Protein AF-A0A437CKB6-F1 (afdb_monomer)

pLDDT: mean 71.45, std 20.9, range [25.27, 94.06]

InterPro domains:
  IPR001315 CARD domain [PF00619] (152-232)
  IPR001315 CARD domain [PS50209] (145-234)
  IPR004020 DAPIN domain [PF02758] (7-72)
  IPR004020 DAPIN domain [PS50824] (1-86)
  IPR011029 Death-like domain superfamily [G3DSA:1.10.533.10] (2-83)
  IPR011029 Death-like domain superfamily [G3DSA:1.10.533.10] (151-234)
  IPR011029 Death-like domain superfamily [SSF47986] (5-77)
  IPR011029 Death-like domain superfamily [SSF47986] (148-233)
  IPR051249 NLRP Inflammasome [PTHR46985] (137-234)

Radius of gyration: 24.12 Å; Cα contacts (8 Å, |Δi|>4): 190; chains: 1; bounding box: 51×46×63 Å

Nearest PDB structures (foldseek):
  4irl-assembly3_C  TM=9.110E-01  e=1.511E-02  Escherichia coli K-12
  6k9f-assembly1_B  TM=9.017E-01  e=1.822E-02  Homo sapiens
  4ikm-assembly1_A  TM=9.049E-01  e=9.410E-02  Escherichia coli K-12
  2nz7-assembly1_B  TM=6.944E-01  e=2.531E-02  Homo sapiens
  4jqw-assembly1_A  TM=7.458E-01  e=1.993E-01  Homo sapiens

Foldseek 3Di:
DQLLVLQLLALVLDDPVLNVLLLVLLQVDPPPRDDCVQPPPDDSNSVSVSLVVSDPSVCSLLSSLVSSVVSVLADADPPPDPDDDDDDDDDPPDSSVVSSVCSVVSHHSDDHPPPDPPDDDDDDDDDDDDDDDDDDDDDDPDPPVPDQLLNLLLVCLVVCLVPPPDCLVVLVVCVVVVLDDPVRSVVLVPDPDSSSSSNCCSVDPSSNDSVSSVSVVVVCCVPPVVSVVVSVVD

Solvent-accessible surface area (backbone atoms only — not comparable to full-atom values): 14409 Å² total; per-residue (Å²): 130,58,67,67,61,22,46,44,59,32,54,71,71,45,52,72,71,53,45,51,41,31,50,53,38,42,49,72,36,89,75,91,45,56,52,63,82,70,44,65,92,51,52,72,65,53,38,47,54,48,42,57,74,76,27,57,72,87,46,37,51,52,55,51,18,43,19,34,56,75,48,60,62,51,62,76,78,85,74,82,72,92,72,84,78,90,85,79,88,84,78,70,91,45,73,43,59,51,41,34,48,38,29,66,70,56,47,55,57,79,51,67,84,74,82,76,80,82,76,90,77,88,85,84,86,84,90,86,85,85,89,79,91,81,87,87,80,90,78,69,88,66,90,66,79,83,58,56,41,47,57,53,54,62,74,41,42,72,59,52,21,77,69,49,78,74,53,61,69,56,51,52,51,35,37,74,71,64,68,35,50,76,66,58,46,52,61,39,68,68,42,92,44,49,45,58,29,39,39,52,43,64,76,39,82,61,52,69,46,64,70,44,17,43,54,51,47,54,47,37,56,72,78,38,42,69,60,55,54,58,61,74,76,108

Mean predicted aligned error: 19.23 Å

Organism: Oryzias javanicus (NCBI:txid123683)

Structure (mmCIF, N/CA/C/O backbone):
data_AF-A0A437CKB6-F1
#
_entry.id   AF-A0A437CKB6-F1
#
loop_
_atom_site.group_PDB
_atom_site.id
_atom_site.type_symbol
_atom_site.label_atom_id
_atom_site.label_alt_id
_atom_site.label_comp_id
_atom_site.label_asym_id
_atom_site.label_entity_id
_atom_site.label_seq_id
_atom_site.pdbx_PDB_ins_code
_atom_site.Cartn_x
_atom_site.Cartn_y
_atom_site.Cartn_z
_atom_site.occupancy
_atom_site.B_iso_or_equiv
_atom_site.auth_seq_id
_atom_site.auth_comp_id
_atom_site.auth_asym_id
_atom_site.auth_atom_id
_atom_site.pdbx_PDB_model_num
ATOM 1 N N . MET A 1 1 ? -22.395 20.286 9.315 1.00 57.44 1 MET A N 1
ATOM 2 C CA . MET A 1 1 ? -22.499 18.862 9.682 1.00 57.44 1 MET A CA 1
ATOM 3 C C . MET A 1 1 ? -21.628 18.714 10.901 1.00 57.44 1 MET A C 1
ATOM 5 O O . MET A 1 1 ? -20.460 19.069 10.802 1.00 57.44 1 MET A O 1
ATOM 9 N N . ASP A 1 2 ? -2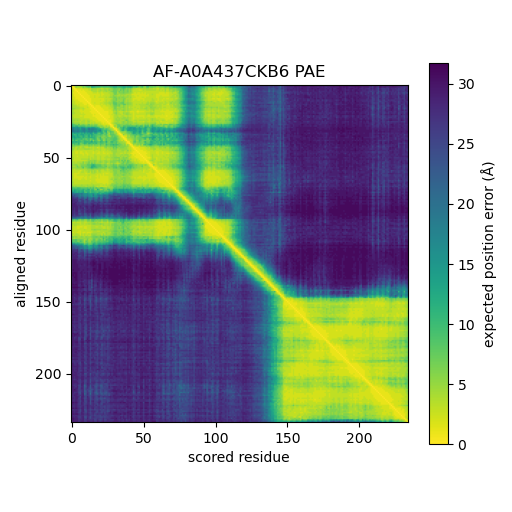2.211 18.313 12.022 1.00 80.88 2 ASP A N 1
ATOM 10 C CA . ASP A 1 2 ? -21.495 18.214 13.293 1.00 80.88 2 ASP A CA 1
ATOM 11 C C . ASP A 1 2 ? -20.447 17.105 13.211 1.00 80.88 2 ASP A C 1
ATOM 13 O O . ASP A 1 2 ? -20.716 16.025 12.670 1.00 80.88 2 ASP A O 1
ATOM 17 N N . GLU A 1 3 ? -19.246 17.380 13.714 1.00 81.94 3 GLU A N 1
ATOM 18 C CA . GLU A 1 3 ? -18.103 16.464 13.636 1.00 81.94 3 GLU A CA 1
ATOM 19 C C . GLU A 1 3 ? -18.374 15.168 14.411 1.00 81.94 3 GLU A C 1
ATOM 21 O O . GLU A 1 3 ? -18.072 14.077 13.925 1.00 81.94 3 GLU A O 1
ATOM 26 N N . GLU A 1 4 ? -19.088 15.278 15.535 1.00 84.25 4 GLU A N 1
ATOM 27 C CA . GLU A 1 4 ? -19.655 14.152 16.281 1.00 84.25 4 GLU A CA 1
ATOM 28 C C . GLU A 1 4 ? -20.540 13.267 15.390 1.00 84.25 4 GLU A C 1
ATOM 30 O O . GLU A 1 4 ? -20.379 12.046 15.331 1.00 84.25 4 GLU A O 1
ATOM 35 N N . THR A 1 5 ? -21.471 13.876 14.650 1.00 85.75 5 THR A N 1
ATOM 36 C CA . THR A 1 5 ? -22.414 13.139 13.798 1.00 85.75 5 THR A CA 1
ATOM 37 C C . THR A 1 5 ? -21.698 12.458 12.633 1.00 85.75 5 THR A C 1
ATOM 39 O O . THR A 1 5 ? -22.074 11.348 12.240 1.00 85.75 5 THR A O 1
ATOM 42 N N . ALA A 1 6 ? -20.668 13.099 12.079 1.00 85.31 6 ALA A N 1
ATOM 43 C CA . ALA A 1 6 ? -19.831 12.524 11.033 1.00 85.31 6 ALA A CA 1
ATOM 44 C C . ALA A 1 6 ? -19.067 11.291 11.546 1.00 85.31 6 ALA A C 1
ATOM 46 O O . ALA A 1 6 ? -19.159 10.215 10.948 1.00 85.31 6 ALA A O 1
ATOM 47 N N . LEU A 1 7 ? -18.408 11.411 12.704 1.00 86.88 7 LEU A N 1
ATOM 48 C CA . LEU A 1 7 ? -17.679 10.312 13.336 1.00 86.88 7 LEU A CA 1
ATOM 49 C C . LEU A 1 7 ? -18.606 9.148 13.699 1.00 86.88 7 LEU A C 1
ATOM 51 O O . LEU A 1 7 ? -18.325 7.996 13.377 1.00 86.88 7 LEU A O 1
ATOM 55 N N . LYS A 1 8 ? -19.767 9.448 14.283 1.00 87.56 8 LYS A N 1
ATOM 56 C CA . LYS A 1 8 ? -20.798 8.465 14.634 1.00 87.56 8 LYS A CA 1
ATOM 57 C C . LYS A 1 8 ? -21.257 7.637 13.439 1.00 87.56 8 LYS A C 1
ATOM 59 O O . LYS A 1 8 ? -21.322 6.413 13.533 1.00 87.56 8 LYS A O 1
ATOM 64 N N . LYS A 1 9 ? -21.538 8.281 12.305 1.00 84.75 9 LYS A N 1
ATOM 65 C CA . LYS A 1 9 ? -21.906 7.577 11.066 1.00 84.75 9 LYS A CA 1
ATOM 66 C C . LYS A 1 9 ? -20.764 6.722 10.528 1.00 84.75 9 LYS A C 1
ATOM 68 O O . LYS A 1 9 ? -21.029 5.679 9.938 1.00 84.75 9 LYS A O 1
ATOM 73 N N . PHE A 1 10 ? -19.520 7.155 10.710 1.00 84.75 10 PHE A N 1
ATOM 74 C CA . PHE A 1 10 ? -18.349 6.416 10.258 1.00 84.75 10 PHE A CA 1
ATOM 75 C C . PHE A 1 10 ? -18.089 5.169 11.116 1.00 84.75 10 PHE A C 1
ATOM 77 O O . PHE A 1 10 ? -17.996 4.071 10.573 1.00 84.75 10 PHE A O 1
ATOM 84 N N . LEU A 1 11 ? -18.082 5.293 12.448 1.00 85.56 11 LEU A N 1
ATOM 85 C CA . LEU A 1 11 ? -17.870 4.153 13.352 1.00 85.56 11 LEU A CA 1
ATOM 86 C C . LEU A 1 11 ? -18.974 3.091 13.239 1.00 85.56 11 LEU A C 1
ATOM 88 O O . LEU A 1 11 ? -18.710 1.906 13.424 1.00 85.56 11 LEU A O 1
ATOM 92 N N . GLN A 1 12 ? -20.203 3.485 12.888 1.00 85.44 12 GLN A N 1
ATOM 93 C CA . GLN A 1 12 ? -21.296 2.546 12.595 1.00 85.44 12 GLN A CA 1
ATOM 94 C C . GLN A 1 12 ? -21.042 1.660 11.370 1.00 85.44 12 GLN A C 1
ATOM 96 O O . GLN A 1 12 ? -21.650 0.598 11.263 1.00 85.44 12 GLN A O 1
ATOM 101 N N . LYS A 1 13 ? -20.170 2.083 10.449 1.00 82.25 13 LYS A N 1
ATOM 102 C CA . LYS A 1 13 ? -19.800 1.305 9.259 1.00 82.25 13 LYS A CA 1
ATOM 103 C C . LYS A 1 13 ? -18.636 0.351 9.510 1.00 82.25 13 LYS A C 1
ATOM 105 O O . LYS A 1 13 ? -18.412 -0.535 8.693 1.00 82.25 13 LYS A O 1
ATOM 110 N N . LEU A 1 14 ? -17.896 0.533 10.604 1.00 81.44 14 LEU A N 1
ATOM 111 C CA . LEU A 1 14 ? -16.812 -0.366 10.986 1.00 81.44 14 LEU A CA 1
ATOM 112 C C . LEU A 1 14 ? -17.385 -1.683 11.520 1.00 81.44 14 LEU A C 1
ATOM 114 O O . LEU A 1 14 ? -18.332 -1.680 12.316 1.00 81.44 14 LEU A O 1
ATOM 118 N N . SER A 1 15 ? -16.783 -2.808 11.126 1.00 82.38 15 SER A N 1
ATOM 119 C CA . SER A 1 15 ? -17.072 -4.103 11.752 1.00 82.38 15 SER A CA 1
ATOM 120 C C . SER A 1 15 ? -16.639 -4.106 13.222 1.00 82.38 15 SER A C 1
ATOM 122 O O . SER A 1 15 ? -15.921 -3.208 13.665 1.00 82.38 15 SER A O 1
ATOM 124 N N . ASP A 1 16 ? -17.099 -5.092 13.994 1.00 82.31 16 ASP A N 1
ATOM 125 C CA . ASP A 1 16 ? -16.760 -5.192 15.419 1.00 82.31 16 ASP A CA 1
ATOM 126 C C . ASP A 1 16 ? -15.238 -5.285 15.633 1.00 82.31 16 ASP A C 1
ATOM 128 O O . ASP A 1 16 ? -14.699 -4.523 16.430 1.00 82.31 16 ASP A O 1
ATOM 132 N N . ASP A 1 17 ? -14.531 -6.084 14.825 1.00 79.88 17 ASP A N 1
ATOM 133 C CA . ASP A 1 17 ? -13.065 -6.221 14.888 1.00 79.88 17 ASP A CA 1
ATOM 134 C C . ASP A 1 17 ? -12.326 -4.908 14.564 1.00 79.88 17 ASP A C 1
ATOM 136 O O . ASP A 1 17 ? -11.303 -4.566 15.166 1.00 79.88 17 ASP A O 1
ATOM 140 N N . GLN A 1 18 ? -12.837 -4.154 13.583 1.00 82.00 18 GLN A N 1
ATOM 141 C CA . GLN A 1 18 ? -12.251 -2.875 13.179 1.00 82.00 18 GLN A CA 1
ATOM 142 C C . GLN A 1 18 ? -12.491 -1.818 14.257 1.00 82.00 18 GLN A C 1
ATOM 144 O O . GLN A 1 18 ? -11.604 -1.035 14.582 1.00 82.00 18 GLN A O 1
ATOM 149 N N . PHE A 1 19 ? -13.683 -1.823 14.848 1.00 85.12 19 PHE A N 1
ATOM 150 C CA . PHE A 1 19 ? -14.005 -0.958 15.969 1.00 85.12 19 PHE A CA 1
ATOM 151 C C . PHE A 1 19 ? -13.129 -1.276 17.189 1.00 85.12 19 PHE A C 1
ATOM 153 O O . PHE A 1 19 ? -12.558 -0.356 17.763 1.00 85.12 19 PHE A O 1
ATOM 160 N N . GLU A 1 20 ? -12.930 -2.547 17.541 1.00 84.44 20 GLU A N 1
ATOM 161 C CA . GLU A 1 20 ? -12.041 -2.944 18.643 1.00 84.44 20 GLU A CA 1
ATOM 162 C C . GLU A 1 20 ? -10.584 -2.524 18.392 1.00 84.44 20 GLU A C 1
ATOM 164 O O . GLU A 1 20 ? -9.922 -1.984 19.279 1.00 84.44 20 GLU A O 1
ATOM 169 N N . SER A 1 21 ? -10.104 -2.666 17.155 1.00 84.44 21 SER A N 1
ATOM 170 C CA . SER A 1 21 ? -8.776 -2.189 16.752 1.00 84.44 21 SER A CA 1
ATOM 171 C C . SER A 1 21 ? -8.634 -0.667 16.886 1.00 84.44 21 SER A C 1
ATOM 173 O O . SER A 1 21 ? -7.596 -0.182 17.336 1.00 84.44 21 SER A O 1
ATOM 175 N N . PHE A 1 22 ? -9.684 0.088 16.546 1.00 86.19 22 PHE A N 1
ATOM 176 C CA . PHE A 1 22 ? -9.737 1.536 16.754 1.00 86.19 22 PHE A CA 1
ATOM 177 C C . PHE A 1 22 ? -9.669 1.899 18.242 1.00 86.19 22 PHE A C 1
ATOM 179 O O . PHE A 1 22 ? -8.892 2.776 18.610 1.00 86.19 22 PHE A O 1
ATOM 186 N N . ILE A 1 23 ? -10.423 1.203 19.103 1.00 84.56 23 ILE A N 1
ATOM 187 C CA . ILE A 1 23 ? -10.376 1.423 20.556 1.00 84.56 23 ILE A CA 1
ATOM 188 C C . ILE A 1 23 ? -8.976 1.152 21.102 1.00 84.56 23 ILE A C 1
ATOM 190 O O . ILE A 1 23 ? -8.443 1.997 21.813 1.00 84.56 23 ILE A O 1
ATOM 194 N N . ASN A 1 24 ? -8.341 0.040 20.721 1.00 83.12 24 ASN A N 1
ATOM 195 C CA . ASN A 1 24 ? -6.976 -0.273 21.154 1.00 83.12 24 ASN A CA 1
ATOM 196 C C . ASN A 1 24 ? -5.983 0.841 20.782 1.00 83.12 24 ASN A C 1
ATOM 198 O O . ASN A 1 24 ? -5.133 1.199 21.590 1.00 83.12 24 ASN A O 1
ATOM 202 N N . LYS A 1 25 ? -6.124 1.459 19.601 1.00 83.81 25 LYS A N 1
ATOM 203 C CA . LYS A 1 25 ? -5.283 2.603 19.199 1.00 83.81 25 LYS A CA 1
ATOM 204 C C . LYS A 1 25 ? -5.637 3.922 19.849 1.00 83.81 25 LYS A C 1
ATOM 206 O O . LYS A 1 25 ? -4.766 4.767 20.015 1.00 83.81 25 LYS A O 1
ATOM 211 N N . LEU A 1 26 ? -6.879 4.089 20.273 1.00 81.75 26 LEU A N 1
ATOM 212 C CA . LEU A 1 26 ? -7.256 5.223 21.099 1.00 81.75 26 LEU A CA 1
ATOM 213 C C . LEU A 1 26 ? -6.682 5.101 22.524 1.00 81.75 26 LEU A C 1
ATOM 215 O O . LEU A 1 26 ? -6.348 6.119 23.121 1.00 81.75 26 LEU A O 1
ATOM 219 N N . LEU A 1 27 ? -6.541 3.870 23.033 1.00 77.38 27 LEU A N 1
ATOM 220 C CA . LEU A 1 27 ? -5.967 3.553 24.347 1.00 77.38 27 LEU A CA 1
ATOM 221 C C . LEU A 1 27 ? -4.435 3.581 24.381 1.00 77.38 27 LEU A C 1
ATOM 223 O O . LEU A 1 27 ? -3.869 3.972 25.395 1.00 77.38 27 LEU A O 1
ATOM 227 N N . ASP A 1 28 ? -3.768 3.212 23.282 1.00 75.25 28 ASP A N 1
ATOM 228 C CA . ASP A 1 28 ? -2.301 3.277 23.151 1.00 75.25 28 ASP A CA 1
ATOM 229 C C . ASP A 1 28 ? -1.755 4.727 23.204 1.00 75.25 28 ASP A C 1
ATOM 231 O O . ASP A 1 28 ? -0.542 4.934 23.263 1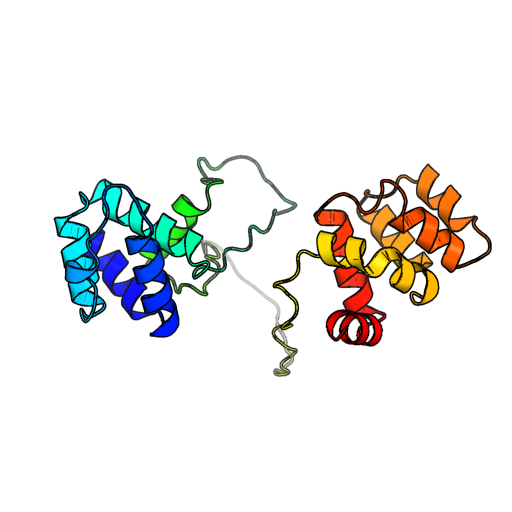.00 75.25 28 ASP A O 1
ATOM 235 N N . ARG A 1 29 ? -2.622 5.750 23.166 1.00 69.00 29 ARG A N 1
ATOM 236 C CA . ARG A 1 29 ? -2.228 7.166 23.156 1.00 69.00 29 ARG A CA 1
ATOM 237 C C . ARG A 1 29 ? -1.927 7.690 24.557 1.00 69.00 29 ARG A C 1
ATOM 239 O O . ARG A 1 29 ? -2.790 7.688 25.428 1.00 69.00 29 ARG A O 1
ATOM 246 N N . GLU A 1 30 ? -0.721 8.231 24.731 1.00 59.06 30 GLU A N 1
ATOM 247 C CA . GLU A 1 30 ? -0.252 8.793 26.007 1.00 59.06 30 GLU A CA 1
ATOM 248 C C . GLU A 1 30 ? -0.938 10.125 26.390 1.00 59.06 30 GLU A C 1
ATOM 250 O O . GLU A 1 30 ? -1.078 10.398 27.579 1.00 59.06 30 GLU A O 1
ATOM 255 N N . ASP A 1 31 ? -1.404 10.947 25.433 1.00 54.59 31 ASP A N 1
ATOM 256 C CA . ASP A 1 31 ? -2.058 12.238 25.731 1.00 54.59 31 ASP A CA 1
ATOM 257 C C . ASP A 1 31 ? -2.860 12.810 24.532 1.00 54.59 31 ASP A C 1
ATOM 259 O O . ASP A 1 31 ? -2.320 12.871 23.421 1.00 54.59 31 ASP A O 1
ATOM 263 N N . PRO A 1 32 ? -4.112 13.288 24.703 1.00 53.91 32 PRO A N 1
ATOM 264 C CA . PRO A 1 32 ? -5.031 13.025 25.814 1.00 53.91 32 PRO A CA 1
ATOM 265 C C . PRO A 1 32 ? -5.550 11.586 25.718 1.00 53.91 32 PRO A C 1
ATOM 267 O O . PRO A 1 32 ? -6.278 11.240 24.788 1.00 53.91 32 PRO A O 1
ATOM 270 N N . GLY A 1 33 ? -5.146 10.728 26.654 1.00 61.00 33 GLY A N 1
ATOM 271 C 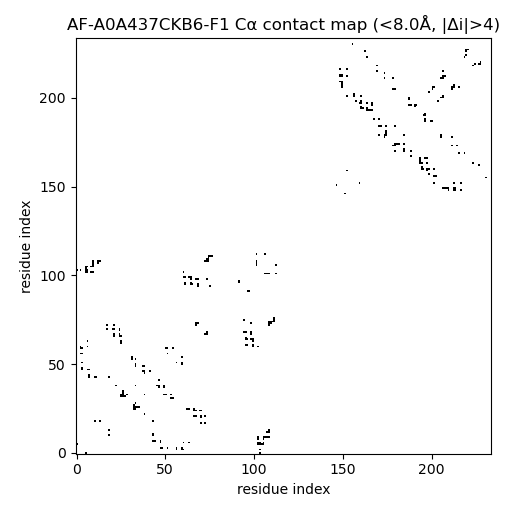CA . GLY A 1 33 ? -5.504 9.311 26.648 1.00 61.00 33 GLY A CA 1
ATOM 272 C C . GLY A 1 33 ? -6.920 9.099 27.171 1.00 61.00 33 GLY A C 1
ATOM 273 O O . GLY A 1 33 ? -7.212 9.374 28.337 1.00 61.00 33 GLY A O 1
ATOM 274 N N . VAL A 1 34 ? -7.814 8.593 26.323 1.00 64.88 34 VAL A N 1
ATOM 275 C CA . VAL A 1 34 ? -9.092 8.061 26.802 1.00 64.88 34 VAL A CA 1
ATOM 276 C C . VAL A 1 34 ? -8.775 6.885 27.723 1.00 64.88 34 VAL A C 1
ATOM 278 O O . VAL A 1 34 ? -8.018 5.997 27.346 1.00 64.88 34 VAL A O 1
ATOM 281 N N . SER A 1 35 ? -9.308 6.873 28.944 1.00 62.50 35 SER A N 1
ATOM 282 C CA . SER A 1 35 ? -9.025 5.771 29.868 1.00 62.50 35 SER A CA 1
ATOM 283 C C . SER A 1 35 ? -9.751 4.502 29.421 1.00 62.50 35 SER A C 1
ATOM 285 O O . SER A 1 35 ? -10.906 4.570 29.000 1.00 62.50 35 SER A O 1
ATOM 287 N N . GLU A 1 36 ? -9.117 3.336 29.573 1.00 64.12 36 GLU A N 1
ATOM 288 C CA . GLU A 1 36 ? -9.706 2.023 29.248 1.00 64.12 36 GLU A CA 1
ATOM 289 C C . GLU A 1 36 ? -11.097 1.846 29.877 1.00 64.12 36 GLU A C 1
ATOM 291 O O . GLU A 1 36 ? -12.027 1.377 29.228 1.00 64.12 36 GLU A O 1
ATOM 296 N N . GLU A 1 37 ? -11.288 2.343 31.098 1.00 64.69 37 GLU A N 1
ATOM 297 C CA . GLU A 1 37 ? -12.562 2.330 31.827 1.00 64.69 37 GLU A CA 1
ATOM 298 C C . GLU A 1 37 ? -13.688 3.143 31.154 1.00 64.69 37 GLU A C 1
ATOM 300 O O . GLU A 1 37 ? -14.871 2.852 31.328 1.00 64.69 37 GLU A O 1
ATOM 305 N N . GLN A 1 38 ? -13.346 4.152 30.352 1.00 63.72 38 GLN A N 1
ATOM 306 C CA . GLN A 1 38 ? -14.319 5.004 29.667 1.00 63.72 38 GLN A CA 1
ATOM 307 C C . GLN A 1 38 ? -14.810 4.401 28.348 1.00 63.72 38 GLN A C 1
ATOM 309 O O . GLN A 1 38 ? -15.867 4.802 27.875 1.00 63.72 38 GLN A O 1
ATOM 314 N N . VAL A 1 39 ? -14.087 3.446 27.759 1.00 67.94 39 VAL A N 1
ATOM 315 C CA . VAL A 1 39 ? -14.407 2.880 26.432 1.00 67.94 39 VAL A CA 1
ATOM 316 C C . VAL A 1 39 ? -14.646 1.374 26.446 1.00 67.94 39 VAL A C 1
ATOM 318 O O . VAL A 1 39 ? -15.368 0.864 25.589 1.00 67.94 39 VAL A O 1
ATOM 321 N N . LYS A 1 40 ? -14.106 0.639 27.423 1.00 63.72 40 LYS A N 1
ATOM 322 C CA . LYS A 1 40 ? -14.241 -0.818 27.498 1.00 63.72 40 LYS A CA 1
ATOM 323 C C . LYS A 1 40 ? -15.659 -1.212 27.909 1.00 63.72 40 LYS A C 1
ATOM 325 O O . LYS A 1 40 ? -16.142 -0.843 28.974 1.00 63.72 40 LYS A O 1
ATOM 330 N N 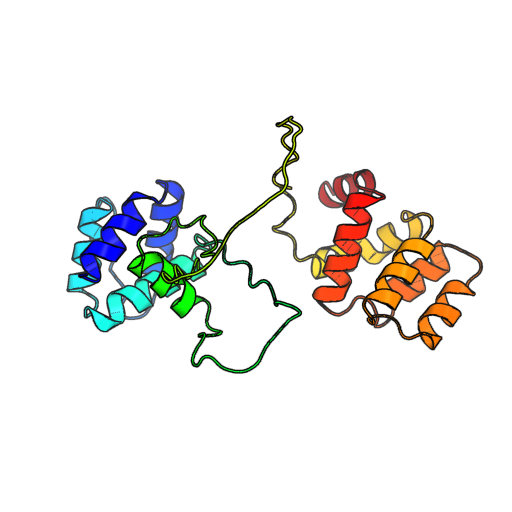. GLY A 1 41 ? -16.334 -1.965 27.040 1.00 65.50 41 GLY A N 1
ATOM 331 C CA . GLY A 1 41 ? -17.736 -2.363 27.216 1.00 65.50 41 GLY A CA 1
ATOM 332 C C . GLY A 1 41 ? -18.757 -1.317 26.760 1.00 65.50 41 GLY A C 1
ATOM 333 O O . GLY A 1 41 ? -19.956 -1.565 26.877 1.00 65.50 41 GLY A O 1
ATOM 334 N N . ARG A 1 42 ? -18.298 -0.181 26.219 1.00 74.50 42 ARG A N 1
ATOM 335 C CA . ARG A 1 42 ? -19.161 0.853 25.648 1.00 74.50 42 ARG A CA 1
ATOM 336 C C . ARG A 1 42 ? -19.448 0.600 24.173 1.00 74.50 42 ARG A C 1
ATOM 338 O O . ARG A 1 42 ? -18.602 0.113 23.424 1.00 74.50 42 ARG A O 1
ATOM 345 N N . GLY A 1 43 ? -20.655 0.946 23.740 1.00 77.31 43 GLY A N 1
ATOM 346 C CA . GLY A 1 43 ? -21.047 0.857 22.336 1.00 77.31 43 GLY A CA 1
ATOM 347 C C . GLY A 1 43 ? -20.386 1.938 21.473 1.00 77.31 43 GLY A C 1
ATOM 348 O O . GLY A 1 43 ? -19.972 2.984 21.966 1.00 77.31 43 GLY A O 1
ATOM 349 N N . ARG A 1 44 ? -20.376 1.739 20.147 1.00 84.06 44 ARG A N 1
ATOM 350 C CA . ARG A 1 44 ? -19.860 2.708 19.148 1.00 84.06 44 ARG A CA 1
ATOM 351 C C . ARG A 1 44 ? -20.329 4.146 19.379 1.00 84.06 44 ARG A C 1
ATOM 353 O O . ARG A 1 44 ? -19.576 5.081 19.166 1.00 84.06 44 ARG A O 1
ATOM 360 N N . LEU A 1 45 ? -21.580 4.310 19.797 1.00 84.00 45 LEU A N 1
ATOM 361 C CA . LEU A 1 45 ? -22.215 5.601 20.063 1.00 84.00 45 LEU A CA 1
ATOM 362 C C . LEU A 1 45 ? -21.648 6.287 21.307 1.00 84.00 45 LEU A C 1
ATOM 364 O O . LEU A 1 45 ? -21.347 7.474 21.273 1.00 84.00 45 LEU A O 1
ATOM 368 N N . GLU A 1 46 ? -21.495 5.521 22.381 1.00 82.19 46 GLU A N 1
ATOM 369 C CA . GLU A 1 46 ? -21.016 6.011 23.669 1.00 82.19 46 GLU A CA 1
ATOM 370 C C . GLU A 1 46 ? -19.529 6.365 23.601 1.00 82.19 46 GLU A C 1
ATOM 372 O O . GLU A 1 46 ? -19.097 7.317 24.240 1.00 82.19 46 GLU A O 1
ATOM 377 N N . VAL A 1 47 ? -18.747 5.642 22.790 1.00 84.06 47 VAL A N 1
ATOM 378 C CA . VAL A 1 47 ? -17.342 5.987 22.539 1.00 84.06 47 VAL A CA 1
ATOM 379 C C . VAL A 1 47 ? -17.217 7.349 21.860 1.00 84.06 47 VAL A C 1
ATOM 381 O O . VAL A 1 47 ? -16.360 8.130 22.257 1.00 84.06 47 VAL A O 1
ATOM 384 N N . VAL A 1 48 ? -18.075 7.681 20.887 1.00 85.88 48 VAL A N 1
ATOM 385 C CA . VAL A 1 48 ? -18.051 9.016 20.257 1.00 85.88 48 VAL A CA 1
ATOM 386 C C . VAL A 1 48 ? -18.341 10.107 21.281 1.00 85.88 48 VAL A C 1
ATOM 388 O O . VAL A 1 48 ? -17.640 11.110 21.312 1.00 85.88 48 VAL A O 1
ATOM 391 N N . GLU A 1 49 ? -19.331 9.897 22.146 1.00 83.19 49 GLU A N 1
ATOM 392 C CA . GLU A 1 49 ? -19.676 10.851 23.202 1.00 83.19 49 GLU A CA 1
ATOM 393 C C . GLU A 1 49 ? -18.525 11.031 24.205 1.00 83.19 49 GLU A C 1
ATOM 395 O O . GLU A 1 49 ? -18.187 12.152 24.583 1.00 83.19 49 GLU A O 1
ATOM 400 N N . VAL A 1 50 ? -17.852 9.941 24.587 1.00 83.06 50 VAL A N 1
ATOM 401 C CA . VAL A 1 50 ? -16.629 9.995 25.403 1.00 83.06 50 VAL A CA 1
ATOM 402 C C . VAL A 1 50 ? -15.532 10.782 24.687 1.00 83.06 50 VAL A C 1
ATOM 404 O O . VAL A 1 50 ? -14.892 11.625 25.309 1.00 83.06 50 VAL A O 1
ATOM 407 N N . MET A 1 51 ? -15.340 10.570 23.385 1.00 81.44 51 MET A N 1
ATOM 408 C CA . MET A 1 51 ? -14.350 11.314 22.610 1.00 81.44 51 MET A CA 1
ATOM 409 C C . MET A 1 51 ? -14.679 12.809 22.514 1.00 81.44 51 MET A C 1
ATOM 411 O O . MET A 1 51 ? -13.763 13.609 22.625 1.00 81.44 51 MET A O 1
ATOM 415 N N . VAL A 1 52 ? -15.945 13.210 22.372 1.00 82.12 52 VAL A N 1
ATOM 416 C CA . VAL A 1 52 ? -16.348 14.635 22.397 1.00 82.12 52 VAL A CA 1
ATOM 417 C C . VAL A 1 52 ? -16.155 15.256 23.786 1.00 82.12 52 VAL A C 1
ATOM 419 O O . VAL A 1 52 ? -15.828 16.433 23.906 1.00 82.12 52 VAL A O 1
ATOM 422 N N . ASN A 1 53 ? -16.322 14.466 24.850 1.00 82.31 53 ASN A N 1
ATOM 423 C CA . ASN A 1 53 ? -16.084 14.928 26.218 1.00 82.31 53 ASN A CA 1
ATOM 424 C C . ASN A 1 53 ? -14.589 15.095 26.542 1.00 82.31 53 ASN A C 1
ATOM 426 O O . ASN A 1 53 ? -14.231 15.961 27.338 1.00 82.31 53 ASN A O 1
ATOM 430 N N . VAL A 1 54 ? -13.723 14.257 25.961 1.00 81.62 54 VAL A N 1
ATOM 431 C CA . VAL A 1 54 ? -12.269 14.266 26.210 1.00 81.62 54 VAL A CA 1
ATOM 432 C C . VAL A 1 54 ? -11.530 15.193 25.239 1.00 81.62 54 VAL A C 1
ATOM 434 O O . VAL A 1 54 ? -10.608 15.904 25.638 1.00 81.62 54 VAL A O 1
ATOM 437 N N . PHE A 1 55 ? -11.937 15.217 23.972 1.00 81.25 55 PHE A N 1
ATOM 438 C CA . PHE A 1 55 ? -11.334 16.020 22.914 1.00 81.25 55 PHE A CA 1
ATOM 439 C C . PHE A 1 55 ? -12.281 17.146 22.509 1.00 81.25 55 PHE A C 1
ATOM 441 O O . PHE A 1 55 ? -13.448 16.916 22.214 1.00 81.25 55 PHE A O 1
ATOM 448 N N . SER A 1 56 ? -11.759 18.371 22.422 1.00 76.19 56 SER A N 1
ATOM 449 C CA . SER A 1 56 ? -12.484 19.478 21.788 1.00 76.19 56 SER A CA 1
ATOM 450 C C . SER A 1 56 ? -12.887 19.094 20.362 1.00 76.19 56 SER A C 1
ATOM 452 O O . SER A 1 56 ? -12.126 18.380 19.709 1.00 76.19 56 SER A O 1
ATOM 454 N N . GLU A 1 57 ? -14.022 19.603 19.871 1.00 69.50 57 GLU A N 1
ATOM 455 C CA . GLU A 1 57 ? -14.554 19.297 18.529 1.00 69.50 57 GLU A CA 1
ATOM 456 C C . GLU A 1 57 ? -13.447 19.328 17.460 1.00 69.50 57 GLU A C 1
ATOM 458 O O . GLU A 1 57 ? -13.147 18.309 16.851 1.00 69.50 57 GLU A O 1
ATOM 463 N N . GLU A 1 58 ? -12.671 20.412 17.404 1.00 69.56 58 GLU A N 1
ATOM 464 C CA . GLU A 1 58 ? -11.555 20.589 16.461 1.00 69.56 58 GLU A CA 1
ATOM 465 C C . GLU A 1 58 ? -10.498 19.460 16.480 1.00 69.56 58 GLU A C 1
ATOM 467 O O . GLU A 1 58 ? -9.900 19.125 15.454 1.00 69.56 58 GLU A O 1
ATOM 472 N N . LYS A 1 59 ? -10.256 18.847 17.644 1.00 80.12 59 LYS A N 1
ATOM 473 C CA . LYS A 1 59 ? -9.292 17.747 17.812 1.00 80.12 59 LYS A CA 1
ATOM 474 C C . LYS A 1 59 ? -9.930 16.375 17.644 1.00 80.12 59 LYS A C 1
ATOM 476 O O . LYS A 1 59 ? -9.203 15.416 17.395 1.00 80.12 59 LYS A O 1
ATOM 481 N N . LEU A 1 60 ? -11.254 16.276 17.742 1.00 85.25 60 LEU A N 1
ATOM 482 C CA . LEU A 1 60 ? -12.003 15.026 17.669 1.00 85.25 60 LEU A CA 1
ATOM 483 C C . LEU A 1 60 ? -11.688 14.266 16.381 1.00 85.25 60 LEU A C 1
ATOM 485 O O . LEU A 1 60 ? -11.289 13.103 16.425 1.00 85.25 60 LEU A O 1
ATOM 489 N N . LEU A 1 61 ? -11.826 14.934 15.232 1.00 84.25 61 LEU A N 1
ATOM 490 C CA . LEU A 1 61 ? -11.561 14.313 13.935 1.00 84.25 61 LEU A CA 1
ATOM 491 C C . LEU A 1 61 ? -10.077 14.032 13.724 1.00 84.25 61 LEU A C 1
ATOM 493 O O . LEU A 1 61 ? -9.752 13.053 13.064 1.00 84.25 61 LEU A O 1
ATOM 497 N N . ASN A 1 62 ? -9.183 14.851 14.285 1.00 85.69 62 ASN A N 1
ATOM 498 C CA . ASN A 1 62 ? -7.744 14.620 14.188 1.00 85.69 62 ASN A CA 1
ATOM 499 C C . ASN A 1 62 ? -7.336 13.360 14.946 1.00 85.69 62 ASN A C 1
ATOM 501 O O . ASN A 1 62 ? -6.744 12.458 14.366 1.00 85.69 62 ASN A O 1
ATOM 505 N N . VAL A 1 63 ? -7.742 13.256 16.208 1.00 85.25 63 VAL A N 1
ATOM 506 C CA . VAL A 1 63 ? -7.455 12.089 17.043 1.00 85.25 63 VAL A CA 1
ATOM 507 C C . VAL A 1 63 ? -8.109 10.833 16.476 1.00 85.25 63 VAL A C 1
ATOM 509 O O . VAL A 1 63 ? -7.465 9.788 16.400 1.00 85.25 63 VAL A O 1
ATOM 512 N N . ALA A 1 64 ? -9.362 10.931 16.020 1.00 86.25 64 ALA A N 1
ATOM 513 C CA . ALA A 1 64 ? -10.043 9.810 15.387 1.00 86.25 64 ALA A CA 1
ATOM 514 C C . ALA A 1 64 ? -9.332 9.363 14.103 1.00 86.25 64 ALA A C 1
ATOM 516 O O . ALA A 1 64 ? -9.106 8.171 13.911 1.00 86.25 64 ALA A O 1
ATOM 517 N N . ALA A 1 65 ? -8.964 10.303 13.231 1.00 85.62 65 ALA A N 1
ATOM 518 C CA . ALA A 1 65 ? -8.290 9.996 11.978 1.00 85.62 65 ALA A CA 1
ATOM 519 C C . ALA A 1 65 ? -6.911 9.366 12.197 1.00 85.62 65 ALA A C 1
ATOM 521 O O . ALA A 1 65 ? -6.569 8.408 11.507 1.00 85.62 65 ALA A O 1
ATOM 522 N N . GLU A 1 66 ? -6.149 9.847 13.177 1.00 83.75 66 GLU A N 1
ATOM 523 C CA . GLU A 1 66 ? -4.855 9.260 13.514 1.00 83.75 66 GLU A CA 1
ATOM 524 C C . GLU A 1 66 ? -5.007 7.849 14.108 1.00 83.75 66 GLU A C 1
ATOM 526 O O . GLU A 1 66 ? -4.319 6.930 13.671 1.00 83.75 66 GLU A O 1
ATOM 531 N N . ALA A 1 67 ? -5.957 7.626 15.025 1.00 83.94 67 ALA A N 1
ATOM 532 C CA . ALA A 1 67 ? -6.215 6.290 15.573 1.00 83.94 67 ALA A CA 1
ATOM 533 C C . ALA A 1 67 ? -6.665 5.295 14.484 1.00 83.94 67 ALA A C 1
ATOM 535 O O . ALA A 1 67 ? -6.230 4.144 14.467 1.00 83.94 67 ALA A O 1
ATOM 536 N N . LEU A 1 68 ? -7.488 5.739 13.526 1.00 84.12 68 LEU A N 1
ATOM 537 C CA . LEU A 1 68 ? -7.901 4.938 12.365 1.00 84.12 68 LEU A CA 1
ATOM 538 C C . LEU A 1 68 ? -6.734 4.637 11.410 1.00 84.12 68 LEU A C 1
ATOM 540 O O . LEU A 1 68 ? -6.665 3.540 10.849 1.00 84.12 68 LEU A O 1
ATOM 544 N N . HIS A 1 69 ? -5.822 5.596 11.229 1.00 82.75 69 HIS A N 1
ATOM 545 C CA . HIS A 1 69 ? -4.596 5.428 10.453 1.00 82.75 69 HIS A CA 1
ATOM 546 C C . HIS A 1 69 ? -3.660 4.398 11.100 1.00 82.75 69 HIS A C 1
ATOM 548 O O . HIS A 1 69 ? -3.209 3.463 10.438 1.00 82.75 69 HIS A O 1
ATOM 554 N N . GLU A 1 70 ? -3.413 4.521 12.406 1.00 76.44 70 GLU A N 1
ATOM 555 C CA . GLU A 1 70 ? -2.570 3.600 13.176 1.00 76.44 70 GLU A CA 1
ATOM 556 C C . GLU A 1 70 ? -3.152 2.185 13.232 1.00 76.44 70 GLU A C 1
ATOM 558 O O . GLU A 1 70 ? -2.416 1.201 13.130 1.00 76.44 70 GLU A O 1
ATOM 563 N N . ALA A 1 71 ? -4.477 2.074 13.336 1.00 75.69 71 ALA A N 1
ATOM 564 C CA . ALA A 1 71 ? -5.181 0.799 13.300 1.00 75.69 71 ALA A CA 1
ATOM 565 C C . ALA A 1 71 ? -5.261 0.207 11.876 1.00 75.69 71 ALA A C 1
ATOM 567 O O . ALA A 1 71 ? -5.727 -0.918 11.706 1.00 75.69 71 ALA A O 1
ATOM 568 N N . ARG A 1 72 ? -4.779 0.936 10.852 1.00 70.69 72 ARG A N 1
ATOM 569 C CA . ARG A 1 72 ? -4.800 0.557 9.427 1.00 70.69 72 ARG A CA 1
ATOM 570 C C . ARG A 1 72 ? -6.202 0.195 8.914 1.00 70.69 72 ARG A C 1
ATOM 572 O O . ARG A 1 72 ? -6.340 -0.630 8.015 1.00 70.69 72 ARG A O 1
ATOM 579 N N . LEU A 1 73 ? -7.234 0.828 9.473 1.00 66.50 73 LEU A N 1
ATOM 580 C CA . LEU A 1 73 ? -8.647 0.526 9.187 1.00 66.50 73 LEU A CA 1
ATOM 581 C C . LEU A 1 73 ? -9.163 1.256 7.942 1.00 66.50 73 LEU A C 1
ATOM 583 O O . LEU A 1 73 ? -10.258 0.980 7.461 1.00 66.50 73 LEU A O 1
ATOM 587 N N . VAL A 1 74 ? -8.384 2.208 7.422 1.00 62.38 74 VAL A N 1
ATOM 588 C CA . VAL A 1 74 ? -8.711 2.957 6.206 1.00 62.38 74 VAL A CA 1
ATOM 589 C C . VAL A 1 74 ? -7.705 2.603 5.121 1.00 62.38 74 VAL A C 1
ATOM 591 O O . VAL A 1 74 ? -6.507 2.861 5.250 1.00 62.38 74 VAL A O 1
ATOM 594 N N . LYS A 1 75 ? -8.191 2.016 4.025 1.00 57.81 75 LYS A N 1
ATOM 595 C CA . LYS A 1 75 ? -7.368 1.617 2.880 1.00 57.81 75 LYS A CA 1
ATOM 596 C C . LYS A 1 75 ? -7.198 2.799 1.924 1.00 57.81 75 LYS A C 1
ATOM 598 O O . LYS A 1 75 ? -7.876 2.896 0.907 1.00 57.81 75 LYS A O 1
ATOM 603 N N . TYR A 1 76 ? -6.292 3.717 2.246 1.00 52.53 76 TYR A N 1
ATOM 604 C CA . TYR A 1 76 ? -5.920 4.810 1.348 1.00 52.53 76 TYR A CA 1
ATOM 605 C C . TYR A 1 76 ? -4.733 4.362 0.476 1.00 52.53 76 TYR A C 1
ATOM 607 O O . TYR A 1 76 ? -3.582 4.333 0.898 1.00 52.53 76 TYR A O 1
ATOM 615 N N . THR A 1 77 ? -4.980 3.974 -0.772 1.00 35.12 77 THR A N 1
ATOM 616 C CA . THR A 1 77 ? -3.901 3.925 -1.767 1.00 35.12 77 THR A CA 1
ATOM 617 C C . THR A 1 77 ? -3.684 5.353 -2.254 1.00 35.12 77 THR A C 1
ATOM 619 O O . THR A 1 77 ? -4.611 5.984 -2.766 1.00 35.12 77 THR A O 1
ATOM 622 N N . VAL A 1 78 ? -2.495 5.912 -2.031 1.00 38.00 78 VAL A N 1
ATOM 623 C CA . VAL A 1 78 ? -2.047 7.106 -2.757 1.00 38.00 78 VAL A CA 1
ATOM 624 C C . VAL A 1 78 ? -1.723 6.630 -4.170 1.00 38.00 78 VAL A C 1
ATOM 626 O O . VAL A 1 78 ? -0.658 6.066 -4.414 1.00 38.00 78 VAL A O 1
ATOM 629 N N . GLU A 1 79 ? -2.678 6.761 -5.089 1.00 35.84 79 GLU A N 1
ATOM 630 C CA . GLU A 1 79 ? -2.364 6.695 -6.513 1.00 35.84 79 GLU A CA 1
ATOM 631 C C . GLU A 1 79 ? -1.620 7.988 -6.859 1.00 35.84 79 GLU A C 1
ATOM 633 O O . GLU A 1 79 ? -2.216 9.058 -6.935 1.00 35.84 79 GLU A O 1
ATOM 638 N N . LEU A 1 80 ? -0.296 7.900 -7.021 1.00 32.81 80 LEU A N 1
ATOM 639 C CA . LEU A 1 80 ? 0.498 8.941 -7.672 1.00 32.81 80 LEU A CA 1
ATOM 640 C C . LEU A 1 80 ? -0.004 9.062 -9.115 1.00 32.81 80 LEU A C 1
ATOM 642 O O . LEU A 1 80 ? 0.385 8.280 -9.983 1.00 32.81 80 LEU A O 1
ATOM 646 N N . ALA A 1 81 ? -0.911 10.006 -9.356 1.00 34.28 81 ALA A N 1
ATOM 647 C CA . ALA A 1 81 ? -1.414 10.307 -10.684 1.00 34.28 81 ALA A CA 1
ATOM 648 C C . ALA A 1 81 ? -0.265 10.823 -11.568 1.00 34.28 81 ALA A C 1
ATOM 650 O O . ALA A 1 81 ? 0.227 11.940 -11.402 1.00 34.28 81 ALA A O 1
ATOM 651 N N . GLU A 1 82 ? 0.163 10.018 -12.543 1.00 34.28 82 GLU A N 1
ATOM 652 C CA . GLU A 1 82 ? 0.897 10.507 -13.711 1.00 34.28 82 GLU A CA 1
ATOM 653 C C . GLU A 1 82 ? -0.069 11.373 -14.539 1.00 34.28 82 GLU A C 1
ATOM 655 O O . GLU A 1 82 ? -0.787 10.881 -15.406 1.00 34.28 82 GLU A O 1
ATOM 660 N N . GLY A 1 83 ? -0.136 12.669 -14.222 1.00 38.97 83 GLY A N 1
ATOM 661 C CA . GLY A 1 83 ? -0.934 13.627 -14.987 1.00 38.97 83 GLY A CA 1
ATOM 662 C C . GLY A 1 83 ? -1.399 14.844 -14.197 1.00 38.97 83 GLY A C 1
ATOM 663 O O . GLY A 1 83 ? -2.597 15.065 -14.067 1.00 38.97 83 GLY A O 1
ATOM 664 N N . ALA A 1 84 ? -0.474 15.664 -13.694 1.00 31.00 84 ALA A N 1
ATOM 665 C CA . ALA A 1 84 ? -0.826 16.984 -13.177 1.00 31.00 84 ALA A CA 1
ATOM 666 C C . ALA A 1 84 ? -1.069 17.965 -14.341 1.00 31.00 84 ALA A C 1
ATOM 668 O O . ALA A 1 84 ? -0.135 18.333 -15.055 1.00 31.00 84 ALA A O 1
ATOM 669 N N . VAL A 1 85 ? -2.311 18.430 -14.506 1.00 33.78 85 VAL A N 1
ATOM 670 C CA . VAL A 1 85 ? -2.578 19.763 -15.076 1.00 33.78 85 VAL A CA 1
ATOM 671 C C . VAL A 1 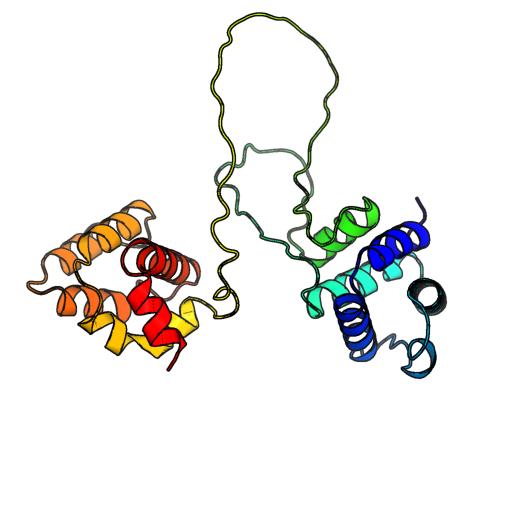85 ? -2.560 20.764 -13.911 1.00 33.78 85 VAL A C 1
ATOM 673 O O . VAL A 1 85 ? -3.158 20.480 -12.873 1.00 33.78 85 VAL A O 1
ATOM 676 N N . PRO A 1 86 ? -1.856 21.906 -14.023 1.00 38.38 86 PRO A N 1
ATOM 677 C CA . PRO A 1 86 ? -1.601 22.783 -12.890 1.00 38.38 86 PRO A CA 1
ATOM 678 C C . PRO A 1 86 ? -2.824 23.644 -12.563 1.00 38.38 86 PRO A C 1
ATOM 680 O O . PRO A 1 86 ? -3.344 24.346 -13.428 1.00 38.38 86 PRO A O 1
ATOM 683 N N . GLY A 1 87 ? -3.201 23.658 -11.283 1.00 39.06 87 GLY A N 1
ATOM 684 C CA . GLY A 1 87 ? -3.983 24.743 -10.691 1.00 39.06 87 GLY A CA 1
ATOM 685 C C . GLY A 1 87 ? -5.369 24.370 -10.176 1.00 39.06 87 GLY A C 1
ATOM 686 O O . GLY A 1 87 ? -6.352 24.816 -10.748 1.00 39.06 87 GLY A O 1
ATOM 687 N N . VAL A 1 88 ? -5.443 23.685 -9.031 1.00 37.12 88 VAL A N 1
ATOM 688 C CA . VAL A 1 88 ? -6.445 23.941 -7.978 1.00 37.12 88 VAL A CA 1
ATOM 689 C C . VAL A 1 88 ? -5.751 23.711 -6.631 1.00 37.12 88 VAL A C 1
ATOM 691 O O . VAL A 1 88 ? -4.992 22.764 -6.465 1.00 37.12 88 VAL A O 1
ATOM 694 N N . ASN A 1 89 ? -5.928 24.650 -5.707 1.00 43.41 89 ASN A N 1
ATOM 695 C CA . ASN A 1 89 ? -5.201 24.747 -4.445 1.00 43.41 89 ASN A CA 1
ATOM 696 C C . ASN A 1 89 ? -5.650 23.696 -3.409 1.00 43.41 89 ASN A C 1
ATOM 698 O O . ASN A 1 89 ? -6.848 23.491 -3.234 1.00 43.41 89 ASN A O 1
ATOM 702 N N . ALA A 1 90 ? -4.659 23.186 -2.665 1.00 48.72 90 ALA A N 1
ATOM 703 C CA . ALA A 1 90 ? -4.727 22.462 -1.388 1.00 48.72 90 ALA A CA 1
ATOM 704 C C . ALA A 1 90 ? -5.302 21.029 -1.406 1.00 48.72 90 ALA A C 1
ATOM 706 O O . ALA A 1 90 ? -6.392 20.782 -0.896 1.00 48.72 90 ALA A O 1
ATOM 707 N N . GLU A 1 91 ? -4.515 20.063 -1.892 1.00 45.75 91 GLU A N 1
ATOM 708 C CA . GLU A 1 91 ? -4.631 18.666 -1.449 1.00 45.75 91 GLU A CA 1
ATOM 709 C C . GLU A 1 91 ? -3.659 18.436 -0.281 1.00 45.75 91 GLU A C 1
ATOM 711 O O . GLU A 1 91 ? -2.470 18.727 -0.422 1.00 45.75 91 GLU A O 1
ATOM 716 N N . PRO A 1 92 ? -4.129 17.971 0.889 1.00 50.03 92 PRO A N 1
ATOM 717 C CA . PRO A 1 92 ? -3.238 17.621 1.978 1.00 50.03 92 PRO A CA 1
ATOM 718 C C . PRO A 1 92 ? -2.599 16.265 1.656 1.00 50.03 92 PRO A C 1
ATOM 720 O O . PRO A 1 92 ? -3.268 15.235 1.664 1.00 50.03 92 PRO A O 1
ATOM 723 N N . ASP A 1 93 ? -1.292 16.271 1.394 1.00 57.97 93 ASP A N 1
ATOM 724 C CA . ASP A 1 93 ? -0.442 15.075 1.254 1.00 57.97 93 ASP A CA 1
ATOM 725 C C . ASP A 1 93 ? -0.422 14.185 2.523 1.00 57.97 93 ASP A C 1
ATOM 727 O O . ASP A 1 93 ? 0.210 13.126 2.538 1.00 57.97 93 ASP A O 1
ATOM 731 N N . ASP A 1 94 ? -1.100 14.600 3.601 1.00 71.94 94 ASP A N 1
ATOM 732 C CA . ASP A 1 94 ? -1.127 13.907 4.881 1.00 71.94 94 ASP A CA 1
ATOM 733 C C . ASP A 1 94 ? -2.267 12.859 4.964 1.00 71.94 94 ASP A C 1
ATOM 735 O O . ASP A 1 94 ? -3.447 13.173 4.743 1.00 71.94 94 ASP A O 1
ATOM 739 N N . PRO A 1 95 ? -1.953 11.592 5.304 1.00 72.31 95 PRO A N 1
ATOM 740 C CA . PRO A 1 95 ? -2.942 10.517 5.362 1.00 72.31 95 PRO A CA 1
ATOM 741 C C . PRO A 1 95 ? -4.036 10.753 6.414 1.00 72.31 95 PRO A C 1
ATOM 743 O O . PRO A 1 95 ? -5.162 10.283 6.233 1.00 72.31 95 PRO A O 1
ATOM 746 N N . VAL A 1 96 ? -3.750 11.505 7.478 1.00 80.38 96 VAL A N 1
ATOM 747 C CA . VAL A 1 96 ? -4.718 11.847 8.523 1.00 80.38 96 VAL A CA 1
ATOM 748 C C . VAL A 1 96 ? -5.763 12.811 7.969 1.00 80.38 96 VAL A C 1
ATOM 750 O O . VAL A 1 96 ? -6.958 12.586 8.157 1.00 80.38 96 VAL A O 1
ATOM 753 N N . ASP A 1 97 ? -5.362 13.841 7.221 1.00 79.81 97 ASP A N 1
ATOM 754 C CA . ASP A 1 97 ? -6.301 14.798 6.615 1.00 79.81 97 ASP A CA 1
ATOM 755 C C . ASP A 1 97 ? -7.206 14.153 5.555 1.00 79.81 97 ASP A C 1
ATOM 757 O O . ASP A 1 97 ? -8.393 14.494 5.420 1.00 79.81 97 ASP A O 1
ATOM 761 N N . ARG A 1 98 ? -6.689 13.139 4.854 1.00 78.31 98 ARG A N 1
ATOM 762 C CA . ARG A 1 98 ? -7.495 12.315 3.949 1.00 78.31 98 ARG A CA 1
ATOM 763 C C . ARG A 1 98 ? -8.551 11.512 4.710 1.00 78.31 98 ARG A C 1
ATOM 765 O O . ARG A 1 98 ? -9.718 11.501 4.313 1.00 78.31 98 ARG A O 1
ATOM 772 N N . ILE A 1 99 ? -8.179 10.890 5.828 1.00 82.31 99 ILE A N 1
ATOM 773 C CA . ILE A 1 99 ? -9.113 10.149 6.688 1.00 82.31 99 ILE A CA 1
ATOM 774 C C . ILE A 1 99 ? -10.151 11.092 7.314 1.00 82.31 99 ILE A C 1
ATOM 776 O O . ILE A 1 99 ? -11.342 10.774 7.295 1.00 82.31 99 ILE A O 1
ATOM 780 N N . LYS A 1 100 ? -9.752 12.287 7.772 1.00 83.44 100 LYS A N 1
ATOM 781 C CA . LYS A 1 100 ? -10.692 13.324 8.241 1.00 83.44 100 LYS A CA 1
ATOM 782 C C . LYS A 1 100 ? -11.747 13.637 7.185 1.00 83.44 100 LYS A C 1
ATOM 784 O O . LYS A 1 100 ? -12.932 13.724 7.506 1.00 83.44 100 LYS A O 1
ATOM 789 N N . SER A 1 101 ? -11.336 13.768 5.923 1.00 79.06 101 SER A N 1
ATOM 790 C CA . SER A 1 101 ? -12.254 14.024 4.810 1.00 79.06 101 SER A CA 1
ATOM 791 C C . SER A 1 101 ? -13.231 12.862 4.602 1.00 79.06 101 SER A C 1
ATOM 793 O O . SER A 1 101 ? -14.432 13.091 4.491 1.00 79.06 101 SER A O 1
ATOM 795 N N . ILE A 1 102 ? -12.763 11.610 4.637 1.00 78.12 102 ILE A N 1
ATOM 796 C CA . ILE A 1 102 ? -13.619 10.412 4.527 1.00 78.12 102 ILE A CA 1
ATOM 797 C C . ILE A 1 102 ? -14.695 10.402 5.621 1.00 78.12 102 ILE A C 1
ATOM 799 O O . ILE A 1 102 ? -15.874 10.195 5.318 1.00 78.12 102 ILE A O 1
ATOM 803 N N . ILE A 1 103 ? -14.313 10.679 6.872 1.00 82.75 103 ILE A N 1
ATOM 804 C CA . ILE A 1 103 ? -15.246 10.760 8.004 1.00 82.75 103 ILE A CA 1
ATOM 805 C C . ILE A 1 103 ? -16.258 11.887 7.772 1.00 82.75 103 ILE A C 1
ATOM 807 O O . ILE A 1 103 ? -17.466 11.665 7.861 1.00 82.75 103 ILE A O 1
ATOM 811 N N . ARG A 1 104 ? -15.777 13.084 7.411 1.00 80.88 104 ARG A N 1
ATOM 812 C CA . ARG A 1 104 ? -16.603 14.285 7.209 1.00 80.88 104 ARG A CA 1
ATOM 813 C C . ARG A 1 104 ? -17.623 14.120 6.087 1.00 80.88 104 ARG A C 1
ATOM 815 O O . ARG A 1 104 ? -18.760 14.560 6.224 1.00 80.88 104 ARG A O 1
ATOM 822 N N . PHE A 1 105 ? -17.236 13.473 4.993 1.00 78.44 105 PHE A N 1
ATOM 823 C CA . PHE A 1 105 ? -18.133 13.176 3.875 1.00 78.44 105 PHE A CA 1
ATOM 824 C C . PHE A 1 105 ? -18.953 11.897 4.096 1.00 78.44 105 PHE A C 1
ATOM 826 O O . PHE A 1 105 ? -19.778 11.544 3.255 1.00 78.44 105 PHE A O 1
ATOM 833 N N . GLY A 1 106 ? -18.769 11.216 5.234 1.00 70.38 106 GLY A N 1
ATOM 834 C CA . GLY A 1 106 ? -19.484 9.992 5.572 1.00 70.38 106 GLY A CA 1
ATOM 835 C C . GLY A 1 106 ? -19.266 8.897 4.533 1.00 70.38 106 GLY A C 1
ATOM 836 O O . GLY A 1 106 ? -20.199 8.151 4.233 1.00 70.38 106 GLY A O 1
ATOM 837 N N . LEU A 1 107 ? -18.067 8.812 3.959 1.00 74.19 107 LEU A N 1
ATOM 838 C CA . LEU A 1 107 ? -17.696 7.779 2.996 1.00 74.19 107 LEU A CA 1
ATOM 839 C C . LEU A 1 107 ? -17.492 6.441 3.718 1.00 74.19 107 LEU A C 1
ATOM 841 O O . LEU A 1 107 ? -17.510 6.374 4.950 1.00 74.19 107 LEU A O 1
ATOM 845 N N . SER A 1 108 ? -17.427 5.339 2.973 1.00 65.06 108 SER A N 1
ATOM 846 C CA . SER A 1 108 ? -17.108 4.048 3.588 1.00 65.06 108 SER A CA 1
ATOM 847 C C . SER A 1 108 ? -15.605 3.980 3.893 1.00 65.06 108 SER A C 1
ATOM 849 O O . SER A 1 108 ? -14.826 4.521 3.110 1.00 65.06 108 SER A O 1
ATOM 851 N N . PRO A 1 109 ? -15.178 3.316 4.982 1.00 62.69 109 PRO A N 1
ATOM 852 C CA . PRO A 1 109 ? -13.756 3.094 5.290 1.00 62.69 109 PRO A CA 1
ATOM 853 C C . PRO A 1 109 ? -13.001 2.381 4.151 1.00 62.69 109 PRO A C 1
ATOM 855 O O . PRO A 1 109 ? -11.818 2.636 3.936 1.00 62.69 109 PRO A O 1
ATOM 858 N N . ASP A 1 110 ? -13.710 1.550 3.377 1.00 57.81 110 ASP A N 1
ATOM 859 C CA . ASP A 1 110 ? -13.205 0.855 2.183 1.00 57.81 110 ASP A CA 1
ATOM 860 C C . ASP A 1 110 ? -13.309 1.673 0.888 1.00 57.81 110 ASP A C 1
ATOM 862 O O . ASP A 1 110 ? -12.819 1.260 -0.165 1.00 57.81 110 ASP A O 1
ATOM 866 N N . SER A 1 111 ? -14.004 2.812 0.921 1.00 49.75 111 SER A N 1
ATOM 867 C CA . SER A 1 111 ? -14.163 3.657 -0.254 1.00 49.75 111 SER A CA 1
ATOM 868 C C . SER A 1 111 ? -12.904 4.488 -0.445 1.00 49.75 111 SER A C 1
ATOM 870 O O . SER A 1 111 ? -12.634 5.403 0.328 1.00 49.75 111 SER A O 1
ATOM 872 N N . ASN A 1 112 ? -12.170 4.218 -1.525 1.00 43.56 112 ASN A N 1
ATOM 873 C CA . ASN A 1 112 ? -11.246 5.197 -2.083 1.00 43.56 112 ASN A CA 1
ATOM 874 C C . ASN A 1 112 ? -12.096 6.421 -2.476 1.00 43.56 112 ASN A C 1
ATOM 876 O O . ASN A 1 112 ? -13.003 6.257 -3.299 1.00 43.56 112 ASN A O 1
ATOM 880 N N . PRO A 1 113 ? -11.909 7.611 -1.875 1.00 40.16 113 PRO A N 1
ATOM 881 C CA . PRO A 1 113 ? -12.669 8.786 -2.267 1.00 40.16 113 PRO A CA 1
ATOM 882 C C . PRO A 1 113 ? -12.241 9.187 -3.681 1.00 40.16 113 PRO A C 1
ATOM 884 O O . PRO A 1 113 ? -11.320 9.975 -3.864 1.00 40.16 113 PRO A O 1
ATOM 887 N N . THR A 1 114 ? -12.887 8.628 -4.701 1.00 36.50 114 THR A N 1
ATOM 888 C CA . THR A 1 114 ? -12.844 9.188 -6.046 1.00 36.50 114 THR A CA 1
ATOM 889 C C . THR A 1 114 ? -13.719 10.429 -5.999 1.00 36.50 114 THR A C 1
ATOM 891 O O . THR A 1 114 ? -14.944 10.341 -5.911 1.00 36.50 114 THR A O 1
ATOM 894 N N . PHE A 1 115 ? -13.079 11.594 -5.956 1.00 33.91 115 PHE A N 1
ATOM 895 C CA . PHE A 1 115 ? -13.748 12.884 -5.985 1.00 33.91 115 PHE A CA 1
ATOM 896 C C . PHE A 1 115 ? -14.501 13.025 -7.314 1.00 33.91 115 PHE A C 1
ATOM 898 O O . PHE A 1 115 ? -13.936 13.397 -8.339 1.00 33.91 115 PHE A O 1
ATOM 905 N N . VAL A 1 116 ? -15.789 12.679 -7.316 1.00 29.47 116 VAL A N 1
ATOM 906 C CA . VAL A 1 116 ? -16.690 13.007 -8.420 1.00 29.47 116 VAL A CA 1
ATOM 907 C C . VAL A 1 116 ? -17.118 14.460 -8.250 1.00 29.47 116 VAL A C 1
ATOM 909 O O . VAL A 1 116 ? -18.036 14.785 -7.497 1.00 29.47 116 VAL A O 1
ATOM 912 N N . VAL A 1 117 ? -16.410 15.361 -8.929 1.00 30.78 117 VAL A N 1
ATOM 913 C CA . VAL A 1 117 ? -16.881 16.734 -9.124 1.00 30.78 117 VAL A CA 1
ATOM 914 C C . VAL A 1 117 ? -18.109 16.670 -10.023 1.00 30.78 117 VAL A C 1
ATOM 916 O O . VAL A 1 117 ? -18.009 16.492 -11.233 1.00 30.78 117 VAL A O 1
ATOM 919 N N . ASN A 1 118 ? -19.286 16.805 -9.420 1.00 30.83 118 ASN A N 1
ATOM 920 C CA . ASN A 1 118 ? -20.490 17.152 -10.157 1.00 30.83 118 ASN A CA 1
ATOM 921 C C . ASN A 1 118 ? -20.360 18.619 -10.579 1.00 30.83 118 ASN A C 1
ATOM 923 O O . ASN A 1 118 ? -20.618 19.518 -9.782 1.00 30.83 118 ASN A O 1
ATOM 927 N N . THR A 1 119 ? -19.956 18.869 -11.821 1.00 33.00 119 THR A N 1
ATOM 928 C CA . THR A 1 119 ? -20.136 20.180 -12.452 1.00 33.00 119 THR A CA 1
ATOM 929 C C . THR A 1 119 ? -21.362 20.122 -13.346 1.00 33.00 119 THR A C 1
ATOM 931 O O . THR A 1 119 ? -21.317 19.638 -14.475 1.00 33.00 119 THR A O 1
ATOM 934 N N . ASP A 1 120 ? -22.472 20.601 -12.800 1.00 32.53 120 ASP A N 1
ATOM 935 C CA . ASP A 1 120 ? -23.651 20.997 -13.555 1.00 32.53 120 ASP A CA 1
ATOM 936 C C . ASP A 1 120 ? -23.318 22.246 -14.387 1.00 32.53 120 ASP A C 1
ATOM 938 O O . ASP A 1 120 ? -23.034 23.299 -13.815 1.00 32.53 120 ASP A O 1
ATOM 942 N N . SER A 1 121 ? -23.291 22.119 -15.720 1.00 40.47 121 SER A N 1
ATOM 943 C CA . SER A 1 121 ? -23.880 23.080 -16.674 1.00 40.47 121 SER A CA 1
ATOM 944 C C . SER A 1 121 ? -23.387 22.857 -18.111 1.00 40.47 121 SER A C 1
ATOM 946 O O . SER A 1 121 ? -22.271 23.223 -18.465 1.00 40.47 121 SER A O 1
ATOM 948 N N . GLY A 1 122 ? -24.301 22.368 -18.957 1.00 32.81 122 GLY A N 1
ATOM 949 C CA . GLY A 1 122 ? -24.537 22.919 -20.298 1.00 32.81 122 GLY A CA 1
ATOM 950 C C . GLY A 1 122 ? -23.714 22.408 -21.488 1.00 32.81 122 GLY A C 1
ATOM 951 O O . GLY A 1 122 ? -22.619 22.892 -21.742 1.00 32.81 122 GLY A O 1
ATOM 952 N N . GLY A 1 123 ? -24.363 21.609 -22.348 1.00 30.88 123 GLY A N 1
ATOM 953 C CA . GLY A 1 123 ? -24.249 21.808 -23.802 1.00 30.88 123 GLY A CA 1
ATOM 954 C C . GLY A 1 123 ? -23.880 20.605 -24.678 1.00 30.88 123 GLY A C 1
ATOM 955 O O . GLY A 1 123 ? -22.709 20.349 -24.913 1.00 30.88 123 GLY A O 1
ATOM 956 N N . SER A 1 124 ? -24.920 20.022 -25.289 1.00 31.02 124 SER A N 1
ATOM 957 C CA . SER A 1 124 ? -24.959 19.421 -26.640 1.00 31.02 124 SER A CA 1
ATOM 958 C C . SER A 1 124 ? -24.459 17.981 -26.894 1.00 31.02 124 SER A C 1
ATOM 960 O O . SER A 1 124 ? -23.277 17.668 -26.901 1.00 31.02 124 SER A O 1
ATOM 962 N N . SER A 1 125 ? -25.461 17.149 -27.209 1.00 26.81 125 SER A N 1
ATOM 963 C CA . SER A 1 125 ? -25.495 15.881 -27.973 1.00 26.81 125 SER A CA 1
ATOM 964 C C . SER A 1 125 ? -24.940 15.984 -29.416 1.00 26.81 125 SER A C 1
ATOM 966 O O . SER A 1 125 ? -24.695 17.115 -29.843 1.00 26.81 125 SER A O 1
ATOM 968 N N . PRO A 1 126 ? -24.911 14.898 -30.240 1.00 46.38 126 PRO A N 1
ATOM 969 C CA . PRO A 1 126 ? -25.217 13.473 -29.966 1.00 46.38 126 PRO A CA 1
ATOM 970 C C . PRO A 1 126 ? -24.226 12.429 -30.571 1.00 46.38 126 PRO A C 1
ATOM 972 O O . PRO A 1 126 ? -23.348 12.774 -31.352 1.00 46.38 126 PRO A O 1
ATOM 975 N N . GLU A 1 127 ? -24.506 11.145 -30.265 1.00 26.36 127 GLU A N 1
ATOM 976 C CA . GLU A 1 127 ? -24.184 9.903 -31.024 1.00 26.36 127 GLU A CA 1
ATOM 977 C C . GLU A 1 127 ? -22.720 9.390 -31.005 1.00 26.36 127 GLU A C 1
ATOM 979 O O . GLU A 1 127 ? -21.783 10.146 -31.193 1.00 26.36 127 GLU A O 1
ATOM 984 N N . GLU A 1 128 ? -22.397 8.118 -30.705 1.00 25.61 128 GLU A N 1
ATOM 985 C CA . GLU A 1 128 ? -23.047 6.839 -31.055 1.00 25.61 128 GLU A CA 1
ATOM 986 C C . GLU A 1 128 ? -22.878 5.719 -29.979 1.00 25.61 128 GLU A C 1
ATOM 988 O O . GLU A 1 128 ? -21.923 5.680 -29.203 1.00 25.61 128 GLU A O 1
ATOM 993 N N . LYS A 1 129 ? -23.823 4.765 -29.973 1.00 25.27 129 LYS A N 1
ATOM 994 C CA . LYS A 1 129 ? -23.815 3.405 -29.354 1.00 25.27 129 LYS A CA 1
ATOM 995 C C . LYS A 1 129 ? -23.493 2.381 -30.492 1.00 25.27 129 LYS A C 1
ATOM 997 O O . LYS A 1 129 ? -23.660 2.812 -31.629 1.00 25.27 129 LYS A O 1
ATOM 1002 N N . PRO A 1 130 ? -23.201 1.055 -30.306 1.00 36.16 130 PRO A N 1
ATOM 1003 C CA . PRO A 1 130 ? -23.658 0.176 -29.214 1.00 36.16 130 PRO A CA 1
ATOM 1004 C C . PRO A 1 130 ? -22.746 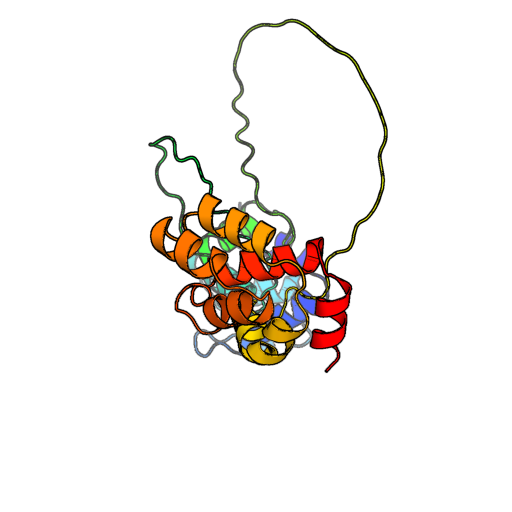-1.012 -28.738 1.00 36.16 130 PRO A C 1
ATOM 1006 O O . PRO A 1 130 ? -21.942 -1.569 -29.469 1.00 36.16 130 PRO A O 1
ATOM 1009 N N . THR A 1 131 ? -22.998 -1.448 -27.488 1.00 30.03 131 THR A N 1
ATOM 1010 C CA . THR A 1 131 ? -23.100 -2.840 -26.940 1.00 30.03 131 THR A CA 1
ATOM 1011 C C . THR A 1 131 ? -21.998 -3.915 -27.100 1.00 30.03 131 THR A C 1
ATOM 1013 O O . THR A 1 131 ? -21.814 -4.434 -28.191 1.00 30.03 131 THR A O 1
ATOM 1016 N N . SER A 1 132 ? -21.513 -4.468 -25.968 1.00 26.11 132 SER A N 1
ATOM 1017 C CA . SER A 1 132 ? -21.840 -5.834 -25.454 1.00 26.11 132 SER A CA 1
ATOM 1018 C C . SER A 1 132 ? -21.228 -6.043 -24.046 1.00 26.11 132 SER A C 1
ATOM 1020 O O . SER A 1 132 ? -20.034 -5.839 -23.875 1.00 26.11 132 SER A O 1
ATOM 1022 N N . SER A 1 133 ? -22.009 -6.257 -22.971 1.00 36.19 133 SER A N 1
ATOM 1023 C CA . SER A 1 133 ? -22.254 -7.574 -22.317 1.00 36.19 133 SER A CA 1
ATOM 1024 C C . SER A 1 133 ? -20.992 -8.456 -22.279 1.00 36.19 133 SER A C 1
ATOM 1026 O O . SER A 1 133 ? -20.500 -8.802 -23.343 1.00 36.19 133 SER A O 1
ATOM 1028 N N . VAL A 1 134 ? -20.384 -8.837 -21.146 1.00 28.00 134 VAL A N 1
ATOM 1029 C CA . VAL A 1 134 ? -20.919 -9.642 -20.028 1.00 28.00 134 VAL A CA 1
ATOM 1030 C C . VAL A 1 134 ? -20.017 -9.453 -18.781 1.00 28.00 134 VAL A C 1
ATOM 1032 O O . VAL A 1 134 ? -18.798 -9.489 -18.899 1.00 28.00 134 VAL A O 1
ATOM 1035 N N . ASN A 1 135 ? -20.600 -9.285 -17.591 1.00 42.00 135 ASN A N 1
ATOM 1036 C CA . ASN A 1 135 ? -19.963 -9.612 -16.293 1.00 42.00 135 ASN A CA 1
ATOM 1037 C C . ASN A 1 135 ? -20.197 -11.124 -16.028 1.00 42.00 135 ASN A C 1
ATOM 1039 O O . ASN A 1 135 ? -21.069 -11.668 -16.712 1.00 42.00 135 ASN A O 1
ATOM 1043 N N . PRO A 1 136 ? -19.613 -11.816 -15.024 1.00 56.47 136 PRO A N 1
ATOM 1044 C CA . PRO A 1 136 ? -18.629 -11.426 -14.001 1.00 56.47 136 PRO A CA 1
ATOM 1045 C C . PRO A 1 136 ? -17.505 -12.481 -13.806 1.00 56.47 136 PRO A C 1
ATOM 1047 O O . PRO A 1 136 ? -17.759 -13.676 -13.907 1.00 56.47 136 PRO A O 1
ATOM 1050 N N . GLU A 1 137 ? -16.285 -12.111 -13.405 1.00 27.03 137 GLU A N 1
ATOM 1051 C CA . GLU A 1 137 ? -15.416 -13.117 -12.767 1.00 27.03 137 GLU A CA 1
ATOM 1052 C C . GLU A 1 137 ? -14.430 -12.507 -11.772 1.00 27.03 137 GLU A C 1
ATOM 1054 O O . GLU A 1 137 ? -13.525 -11.743 -12.105 1.00 27.03 137 GLU A O 1
ATOM 1059 N N . CYS A 1 138 ? -14.658 -12.868 -10.512 1.00 36.38 138 CYS A N 1
ATOM 1060 C CA . CYS A 1 138 ? -13.806 -12.629 -9.367 1.00 36.38 138 CYS A CA 1
ATOM 1061 C C . CYS A 1 138 ? -12.371 -13.079 -9.657 1.00 36.38 138 CYS A C 1
ATOM 1063 O O . CYS A 1 138 ? -12.133 -14.264 -9.879 1.00 36.38 138 CYS A O 1
ATOM 1065 N N . ARG A 1 139 ? -11.388 -12.182 -9.547 1.00 30.12 139 ARG A N 1
ATOM 1066 C CA . ARG A 1 139 ? -9.994 -12.595 -9.345 1.00 30.12 139 ARG A CA 1
ATOM 1067 C C . ARG A 1 139 ? -9.432 -11.887 -8.128 1.00 30.12 139 ARG A C 1
ATOM 1069 O O . ARG A 1 139 ? -8.931 -10.777 -8.208 1.00 30.12 139 ARG A O 1
ATOM 1076 N N . HIS A 1 140 ? -9.648 -12.585 -7.013 1.00 32.94 140 HIS A N 1
ATOM 1077 C CA . HIS A 1 140 ? -8.796 -12.669 -5.835 1.00 32.94 140 HIS A CA 1
ATOM 1078 C C . HIS A 1 140 ? -8.213 -11.342 -5.335 1.00 32.94 140 HIS A C 1
ATOM 1080 O O . HIS A 1 140 ? -7.209 -10.850 -5.841 1.00 32.94 140 HIS A O 1
ATOM 1086 N N . LEU A 1 141 ? -8.807 -10.837 -4.246 1.00 36.81 141 LEU A N 1
ATOM 1087 C CA . LEU A 1 141 ? -8.057 -10.125 -3.215 1.00 36.81 141 LEU A CA 1
ATOM 1088 C C . LEU A 1 141 ? -6.845 -10.980 -2.889 1.00 36.81 141 LEU A C 1
ATOM 1090 O O . LEU A 1 141 ? -6.967 -12.053 -2.309 1.00 36.81 141 LEU A O 1
ATOM 1094 N N . ASP A 1 142 ? -5.713 -10.525 -3.381 1.00 39.16 142 ASP A N 1
ATOM 1095 C CA . ASP A 1 142 ? -4.465 -11.229 -3.307 1.00 39.16 142 ASP A CA 1
ATOM 1096 C C . ASP A 1 142 ? -3.992 -11.171 -1.838 1.00 39.16 142 ASP A C 1
ATOM 1098 O O . ASP A 1 142 ? -3.667 -10.083 -1.351 1.00 39.16 142 ASP A O 1
ATOM 1102 N N . PRO A 1 143 ? -4.030 -12.284 -1.077 1.00 36.75 143 PRO A N 1
ATOM 1103 C CA . PRO A 1 143 ? -3.772 -12.290 0.370 1.00 36.75 143 PRO A CA 1
ATOM 1104 C C . PRO A 1 143 ? -2.326 -11.927 0.746 1.00 36.75 143 PRO A C 1
ATOM 1106 O O . PRO A 1 143 ? -1.966 -11.934 1.921 1.00 36.75 143 PRO A O 1
ATOM 1109 N N . TRP A 1 144 ? -1.485 -11.623 -0.245 1.00 43.41 144 TRP A N 1
ATOM 1110 C CA . TRP A 1 144 ? -0.045 -11.441 -0.107 1.00 43.41 144 TRP A CA 1
ATOM 1111 C C . TRP A 1 144 ? 0.389 -9.972 0.088 1.00 43.41 144 TRP A C 1
ATOM 1113 O O . TRP A 1 144 ? 1.575 -9.695 0.217 1.00 43.41 144 TRP A O 1
ATOM 1123 N N . SER A 1 145 ? -0.542 -9.008 0.165 1.00 47.09 145 SER A N 1
ATOM 1124 C CA . SER A 1 145 ? -0.232 -7.561 0.243 1.00 47.09 145 SER A CA 1
ATOM 1125 C C . SER A 1 145 ? 0.318 -7.041 1.584 1.00 47.09 145 SER A C 1
ATOM 1127 O O . SER A 1 145 ? 0.517 -5.833 1.712 1.00 47.09 145 SER A O 1
ATOM 1129 N N . ASN A 1 146 ? 0.556 -7.897 2.586 1.00 43.59 146 ASN A N 1
ATOM 1130 C CA . ASN A 1 146 ? 1.115 -7.467 3.878 1.00 43.59 146 ASN A CA 1
ATOM 1131 C C . ASN A 1 146 ? 2.638 -7.671 3.995 1.00 43.59 146 ASN A C 1
ATOM 1133 O O . ASN A 1 146 ? 3.232 -7.253 4.987 1.00 43.59 146 ASN A O 1
ATOM 1137 N N . GLU A 1 147 ? 3.288 -8.270 2.992 1.00 51.03 147 GLU A N 1
ATOM 1138 C CA . GLU A 1 147 ? 4.748 -8.263 2.910 1.00 51.03 147 GLU A CA 1
ATOM 1139 C C . GLU A 1 147 ? 5.215 -7.078 2.069 1.00 51.03 147 GLU A C 1
ATOM 1141 O O . GLU A 1 147 ? 4.805 -6.888 0.926 1.00 51.03 147 GLU A O 1
ATOM 1146 N N . HIS A 1 148 ? 6.089 -6.250 2.643 1.00 66.38 148 HIS A N 1
ATOM 1147 C CA . HIS A 1 148 ? 6.790 -5.232 1.875 1.00 66.38 148 HIS A CA 1
ATOM 1148 C C . HIS A 1 148 ? 7.523 -5.926 0.717 1.00 66.38 148 HIS A C 1
ATOM 1150 O O . HIS A 1 148 ? 8.445 -6.698 0.974 1.00 66.38 148 HIS A O 1
ATOM 1156 N N . SER A 1 149 ? 7.160 -5.643 -0.541 1.00 78.75 149 SER A N 1
ATOM 1157 C CA . SER A 1 149 ? 7.782 -6.245 -1.735 1.00 78.75 149 SER A CA 1
ATOM 1158 C C . SER A 1 149 ? 9.310 -6.164 -1.682 1.00 78.75 149 SER A C 1
ATOM 1160 O O . SER A 1 149 ? 10.008 -7.088 -2.081 1.00 78.75 149 SER A O 1
ATOM 1162 N N . SER A 1 150 ? 9.852 -5.080 -1.116 1.00 80.50 150 SER A N 1
ATOM 1163 C CA . SER A 1 150 ? 11.288 -4.926 -0.876 1.00 80.50 150 SER A CA 1
ATOM 1164 C C . SER A 1 150 ? 11.861 -5.956 0.100 1.00 80.50 150 SER A C 1
ATOM 1166 O O . SER A 1 150 ? 12.926 -6.502 -0.164 1.00 80.50 150 SER A O 1
ATOM 1168 N N . ALA A 1 151 ? 11.159 -6.250 1.197 1.00 83.12 151 ALA A N 1
ATOM 1169 C CA . ALA A 1 151 ? 11.572 -7.250 2.175 1.00 83.12 151 ALA A CA 1
ATOM 1170 C C . ALA A 1 151 ? 11.481 -8.669 1.598 1.00 83.12 151 ALA A C 1
ATOM 1172 O O . ALA A 1 151 ? 12.390 -9.463 1.820 1.00 83.12 151 ALA A O 1
ATOM 1173 N N . PHE A 1 152 ? 10.449 -8.967 0.800 1.00 85.56 152 PHE A N 1
ATOM 1174 C CA . PHE A 1 152 ? 10.325 -10.244 0.089 1.00 85.56 152 PHE A CA 1
ATOM 1175 C C . PHE A 1 152 ? 11.490 -10.455 -0.888 1.00 85.56 152 PHE A C 1
ATOM 1177 O O . PHE A 1 152 ? 12.213 -11.449 -0.811 1.00 85.56 152 PHE A O 1
ATOM 1184 N N . VAL A 1 153 ? 11.720 -9.483 -1.775 1.00 85.31 153 VAL A N 1
ATOM 1185 C CA . VAL A 1 153 ? 12.794 -9.549 -2.774 1.00 85.31 153 VAL A CA 1
ATOM 1186 C C . VAL A 1 153 ? 14.159 -9.673 -2.103 1.00 85.31 153 VAL A C 1
ATOM 1188 O O . VAL A 1 153 ? 14.996 -10.439 -2.571 1.00 85.31 153 VAL A O 1
ATOM 1191 N N . GLU A 1 154 ? 14.384 -8.963 -0.994 1.00 84.31 154 GLU A N 1
ATOM 1192 C CA . GLU A 1 154 ? 15.629 -9.032 -0.226 1.00 84.31 154 GLU A CA 1
ATOM 1193 C C . GLU A 1 154 ? 15.812 -10.367 0.509 1.00 84.31 154 GLU A C 1
ATOM 1195 O O . GLU A 1 154 ? 16.904 -10.938 0.469 1.00 84.31 154 GLU A O 1
ATOM 1200 N N . LYS A 1 155 ? 14.748 -10.902 1.115 1.00 86.69 155 LYS A N 1
ATOM 1201 C CA . LYS A 1 155 ? 14.762 -12.183 1.833 1.00 86.69 155 LYS A CA 1
ATOM 1202 C C . LYS A 1 155 ? 15.031 -13.360 0.895 1.00 86.69 155 LYS A C 1
ATOM 1204 O O . LYS A 1 155 ? 15.824 -14.238 1.227 1.00 86.69 155 LYS A O 1
ATOM 1209 N N . TYR A 1 156 ? 14.428 -13.360 -0.293 1.00 89.12 156 TYR A N 1
ATOM 1210 C CA . TYR A 1 156 ? 14.488 -14.491 -1.222 1.00 89.12 156 TYR A CA 1
ATOM 1211 C C . TYR A 1 156 ? 15.441 -14.284 -2.412 1.00 89.12 156 TYR A C 1
ATOM 1213 O O . TYR A 1 156 ? 15.354 -15.033 -3.384 1.00 89.12 156 TYR A O 1
ATOM 1221 N N . ARG A 1 157 ? 16.397 -13.336 -2.346 1.00 88.50 157 ARG A N 1
ATOM 1222 C CA . ARG A 1 157 ? 17.323 -13.019 -3.461 1.00 88.50 157 ARG A CA 1
ATOM 1223 C C . ARG A 1 157 ? 17.938 -14.257 -4.114 1.00 88.50 157 ARG A C 1
ATOM 1225 O O . ARG A 1 157 ? 17.893 -14.373 -5.329 1.00 88.50 157 ARG A O 1
ATOM 1232 N N . MET A 1 158 ? 18.490 -15.186 -3.333 1.00 88.00 158 MET A N 1
ATOM 1233 C CA . MET A 1 158 ? 19.136 -16.387 -3.888 1.00 88.00 158 MET A CA 1
ATOM 1234 C C . MET A 1 158 ? 18.148 -17.302 -4.619 1.00 88.00 158 MET A C 1
ATOM 1236 O O . MET A 1 158 ? 18.449 -17.773 -5.711 1.00 88.00 158 MET A O 1
ATOM 1240 N N . ASN A 1 159 ? 16.955 -17.513 -4.060 1.00 89.50 159 ASN A N 1
ATOM 1241 C CA . ASN A 1 159 ? 15.938 -18.338 -4.708 1.00 89.50 159 ASN A CA 1
ATOM 1242 C C . ASN A 1 159 ? 15.445 -17.695 -6.004 1.00 89.50 159 ASN A C 1
ATOM 1244 O O . ASN A 1 159 ? 15.297 -18.379 -7.011 1.00 89.50 159 ASN A O 1
ATOM 1248 N N . LEU A 1 160 ? 15.250 -16.378 -6.003 1.00 90.38 160 LEU A N 1
ATOM 1249 C CA . LEU A 1 160 ? 14.828 -15.638 -7.187 1.00 90.38 160 LEU A CA 1
ATOM 1250 C C . LEU A 1 160 ? 15.885 -15.669 -8.302 1.00 90.38 160 LEU A C 1
ATOM 1252 O O . LEU A 1 160 ? 15.530 -15.735 -9.472 1.00 90.38 160 LEU A O 1
ATOM 1256 N N . ILE A 1 161 ? 17.177 -15.679 -7.962 1.00 90.06 161 ILE A N 1
ATOM 1257 C CA . ILE A 1 161 ? 18.262 -15.778 -8.953 1.00 90.06 161 ILE A CA 1
ATOM 1258 C C . ILE A 1 161 ? 18.204 -17.089 -9.739 1.00 90.06 161 ILE A C 1
ATOM 1260 O O . ILE A 1 161 ? 18.421 -17.065 -10.945 1.00 90.06 161 ILE A O 1
ATOM 1264 N N . HIS A 1 162 ? 17.922 -18.205 -9.069 1.00 86.06 162 HIS A N 1
ATOM 1265 C CA . HIS A 1 162 ? 17.974 -19.534 -9.684 1.00 86.06 162 HIS A CA 1
ATOM 1266 C C . HIS A 1 162 ? 16.640 -20.006 -10.269 1.00 86.06 162 HIS A C 1
ATOM 1268 O O . HIS A 1 162 ? 16.627 -20.902 -11.107 1.00 86.06 162 HIS A O 1
ATOM 1274 N N . ASN A 1 163 ? 15.519 -19.433 -9.823 1.00 86.25 163 ASN A N 1
ATOM 1275 C CA . ASN A 1 163 ? 14.185 -19.934 -10.162 1.00 86.25 163 ASN A CA 1
ATOM 1276 C C . ASN A 1 163 ? 13.353 -18.982 -11.028 1.00 86.25 163 ASN A C 1
ATOM 1278 O O . ASN A 1 163 ? 12.223 -19.329 -11.357 1.00 86.25 163 ASN A O 1
ATOM 1282 N N . VAL A 1 164 ? 13.860 -17.798 -11.394 1.00 87.31 164 VAL A N 1
ATOM 1283 C CA . VAL A 1 164 ? 13.177 -16.898 -12.340 1.00 87.31 164 VAL A CA 1
ATOM 1284 C C . VAL A 1 164 ? 13.695 -17.166 -13.759 1.00 87.31 164 VAL A C 1
ATOM 1286 O O . VAL A 1 164 ? 14.778 -16.685 -14.099 1.00 87.31 164 VAL A O 1
ATOM 1289 N N . PRO A 1 165 ? 12.952 -17.912 -14.600 1.00 80.81 165 PRO A N 1
ATOM 1290 C CA . PRO A 1 165 ? 13.327 -18.113 -15.993 1.00 80.81 165 PRO A CA 1
ATOM 1291 C C . PRO A 1 165 ? 12.960 -16.887 -16.835 1.00 80.81 165 PRO A C 1
ATOM 1293 O O . PRO A 1 165 ? 11.957 -16.221 -16.564 1.00 80.81 165 PRO A O 1
ATOM 1296 N N . ASP A 1 166 ? 13.763 -16.641 -17.873 1.00 85.25 166 ASP A N 1
ATOM 1297 C CA . ASP A 1 166 ? 13.597 -15.559 -18.848 1.00 85.25 166 ASP A CA 1
ATOM 1298 C C . ASP A 1 166 ? 13.434 -14.158 -18.213 1.00 85.25 166 ASP A C 1
ATOM 1300 O O . ASP A 1 166 ? 12.329 -13.626 -18.070 1.00 85.25 166 ASP A O 1
ATOM 1304 N N . PRO A 1 167 ? 14.543 -13.521 -17.804 1.00 88.62 167 PRO A N 1
ATOM 1305 C CA . PRO A 1 167 ? 14.528 -12.202 -17.185 1.00 88.62 167 PRO A CA 1
ATOM 1306 C C . PRO A 1 167 ? 14.349 -11.065 -18.199 1.00 88.62 167 PRO A C 1
ATOM 1308 O O . PRO A 1 167 ? 14.194 -9.913 -17.791 1.00 88.62 167 PRO A O 1
ATOM 1311 N N . ASP A 1 168 ? 14.386 -11.340 -19.503 1.00 89.62 168 ASP A N 1
ATOM 1312 C CA . ASP A 1 168 ? 14.399 -10.304 -20.536 1.00 89.62 168 ASP A CA 1
ATOM 1313 C C . ASP A 1 168 ? 13.114 -9.444 -20.535 1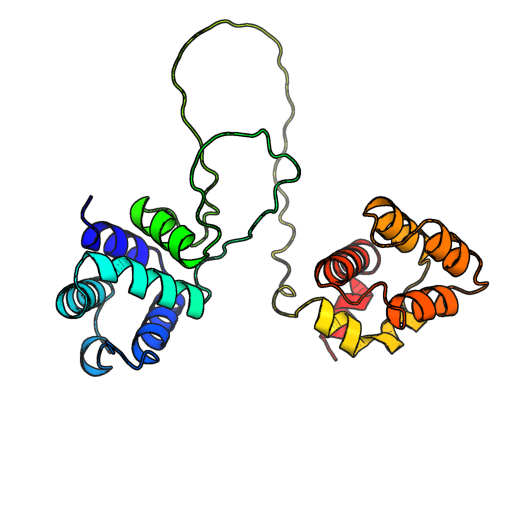.00 89.62 168 ASP A C 1
ATOM 1315 O O . ASP A 1 168 ? 13.242 -8.215 -20.537 1.00 89.62 168 ASP A O 1
ATOM 1319 N N . PRO A 1 169 ? 11.893 -10.007 -20.398 1.00 91.19 169 PRO A N 1
ATOM 1320 C CA . PRO A 1 169 ? 10.668 -9.213 -20.276 1.00 91.19 169 PRO A CA 1
ATOM 1321 C C . PRO A 1 169 ? 10.648 -8.305 -19.037 1.00 91.19 169 PRO A C 1
ATOM 1323 O O . PRO A 1 169 ? 10.093 -7.204 -19.068 1.00 91.19 169 PRO A O 1
ATOM 1326 N N . LEU A 1 170 ? 11.273 -8.740 -17.940 1.00 91.19 170 LEU A N 1
ATOM 1327 C CA . LEU A 1 170 ? 11.428 -7.923 -16.739 1.00 91.19 170 LEU A CA 1
ATOM 1328 C C . LEU A 1 170 ? 12.424 -6.781 -16.975 1.00 91.19 170 LEU A C 1
ATOM 1330 O O . LEU A 1 170 ? 12.169 -5.651 -16.557 1.00 91.19 170 LEU A O 1
ATOM 1334 N N . LEU A 1 171 ? 13.544 -7.047 -17.654 1.00 91.50 171 LEU A N 1
ATOM 1335 C CA . LEU A 1 171 ? 14.521 -6.016 -18.011 1.00 91.50 171 LEU A CA 1
ATOM 1336 C C . LEU A 1 171 ? 13.902 -4.954 -18.928 1.00 91.50 171 LEU A C 1
ATOM 1338 O O . LEU A 1 171 ? 14.122 -3.763 -18.703 1.00 91.50 171 LEU A O 1
ATOM 1342 N N . ASP A 1 172 ? 13.096 -5.368 -19.908 1.00 92.31 172 ASP A N 1
ATOM 1343 C CA . ASP A 1 172 ? 12.356 -4.467 -20.800 1.00 92.31 172 ASP A CA 1
ATOM 1344 C C . ASP A 1 172 ? 11.366 -3.594 -20.014 1.00 92.31 172 ASP A C 1
ATOM 1346 O O . ASP A 1 172 ? 11.300 -2.377 -20.212 1.00 92.31 172 ASP A O 1
ATOM 1350 N N . LEU A 1 173 ? 10.638 -4.193 -19.066 1.00 90.81 173 LEU A N 1
ATOM 1351 C CA . LEU A 1 173 ? 9.695 -3.481 -18.205 1.00 90.81 173 LEU A CA 1
ATOM 1352 C C . LEU A 1 173 ? 10.395 -2.432 -17.329 1.00 90.81 173 LEU A C 1
ATOM 1354 O O . LEU A 1 173 ? 9.932 -1.292 -17.224 1.00 90.81 173 LEU A O 1
ATOM 1358 N N . LEU A 1 174 ? 11.525 -2.795 -16.722 1.00 90.88 174 LEU A N 1
ATOM 1359 C CA . LEU A 1 174 ? 12.315 -1.895 -15.882 1.00 90.88 174 LEU A CA 1
ATOM 1360 C C . LEU A 1 174 ? 12.996 -0.780 -16.693 1.00 90.88 174 LEU A C 1
ATOM 1362 O O . LEU A 1 174 ? 13.152 0.333 -16.182 1.00 90.88 174 LEU A O 1
ATOM 1366 N N . LEU A 1 175 ? 13.367 -1.043 -17.948 1.00 91.88 175 LEU A N 1
ATOM 1367 C CA . LEU A 1 175 ? 13.859 -0.027 -18.880 1.00 91.88 175 LEU A CA 1
ATOM 1368 C C . LEU A 1 175 ? 12.744 0.958 -19.260 1.00 91.88 175 LEU A C 1
ATOM 1370 O O . LEU A 1 175 ? 12.942 2.171 -19.196 1.00 91.88 175 LEU A O 1
ATOM 1374 N N . HIS A 1 176 ? 11.553 0.454 -19.597 1.00 90.12 176 HIS A N 1
ATOM 1375 C CA . HIS A 1 176 ? 10.404 1.283 -19.967 1.00 90.12 176 HIS A CA 1
ATOM 1376 C C . HIS A 1 176 ? 9.958 2.198 -18.817 1.00 90.12 176 HIS A C 1
ATOM 1378 O O . HIS A 1 176 ? 9.670 3.376 -19.025 1.00 90.12 176 HIS A O 1
ATOM 1384 N N . LYS A 1 177 ? 9.993 1.688 -17.580 1.00 85.81 177 LYS A N 1
ATOM 1385 C CA . LYS A 1 177 ? 9.727 2.456 -16.352 1.00 85.81 177 LYS A CA 1
ATOM 1386 C C . LYS A 1 177 ? 10.892 3.363 -15.921 1.00 85.81 177 LYS A C 1
ATOM 1388 O O . LYS A 1 177 ? 10.810 3.983 -14.866 1.00 85.81 177 LYS A O 1
ATOM 1393 N N . LYS A 1 178 ? 11.964 3.454 -16.720 1.00 85.25 178 LYS A N 1
ATOM 1394 C CA . LYS A 1 178 ? 13.177 4.259 -16.475 1.00 85.25 178 LYS A CA 1
ATOM 1395 C C . LYS A 1 178 ? 13.898 3.956 -15.153 1.00 85.25 178 LYS A C 1
ATOM 1397 O O . LYS A 1 178 ? 14.626 4.801 -14.638 1.00 85.25 178 LYS A O 1
ATOM 1402 N N . ILE A 1 179 ? 13.731 2.747 -14.619 1.00 87.25 179 ILE A N 1
ATOM 1403 C CA . ILE A 1 179 ? 14.466 2.259 -13.440 1.00 87.25 179 ILE A CA 1
ATOM 1404 C C . ILE A 1 179 ? 15.853 1.773 -13.862 1.00 87.25 179 ILE A C 1
ATOM 1406 O O . ILE A 1 179 ? 16.851 2.015 -13.185 1.00 87.25 179 ILE A O 1
ATOM 1410 N N . LEU A 1 180 ? 15.912 1.097 -15.008 1.00 89.31 180 LEU A N 1
ATOM 1411 C CA . LEU A 1 180 ? 17.151 0.699 -15.657 1.00 89.31 180 LEU A CA 1
ATOM 1412 C C . LEU A 1 180 ? 17.538 1.740 -16.708 1.00 89.31 180 LEU A C 1
ATOM 1414 O O . LEU A 1 180 ? 16.727 2.143 -17.538 1.00 89.31 180 LEU A O 1
ATOM 1418 N N . SER A 1 181 ? 18.801 2.166 -16.689 1.00 90.38 181 SER A N 1
ATOM 1419 C CA . SER A 1 181 ? 19.366 2.965 -17.780 1.00 90.38 181 SER A CA 1
ATOM 1420 C C . SER A 1 181 ? 19.615 2.084 -19.007 1.00 90.38 181 SER A C 1
ATOM 1422 O O . SER A 1 181 ? 19.884 0.891 -18.867 1.00 90.38 181 SER A O 1
ATOM 1424 N N . GLN A 1 182 ? 19.619 2.671 -20.208 1.00 91.75 182 GLN A N 1
ATOM 1425 C CA . GLN A 1 182 ? 19.921 1.935 -21.446 1.00 91.75 182 GLN A CA 1
ATOM 1426 C C . GLN A 1 182 ? 21.289 1.225 -21.394 1.00 91.75 182 GLN A C 1
ATOM 1428 O O . GLN A 1 182 ? 21.448 0.126 -21.929 1.00 91.75 182 GLN A O 1
ATOM 1433 N N . SER A 1 183 ? 22.266 1.847 -20.724 1.00 90.94 183 SER A N 1
ATOM 1434 C CA . SER A 1 183 ? 23.601 1.280 -20.510 1.00 90.94 183 SER A CA 1
ATOM 1435 C C . SER A 1 183 ? 23.532 0.026 -19.634 1.00 90.94 183 SER A C 1
ATOM 1437 O O . SER A 1 183 ? 23.953 -1.049 -20.057 1.00 90.94 183 SER A O 1
ATOM 1439 N N . SER A 1 184 ? 22.900 0.126 -18.459 1.00 91.19 184 SER A N 1
ATOM 1440 C CA . SER A 1 184 ? 22.743 -1.008 -17.540 1.00 91.19 184 SER A CA 1
ATOM 1441 C C . SER A 1 184 ? 21.890 -2.131 -18.127 1.00 91.19 184 SER A C 1
ATOM 1443 O O . SER A 1 184 ? 2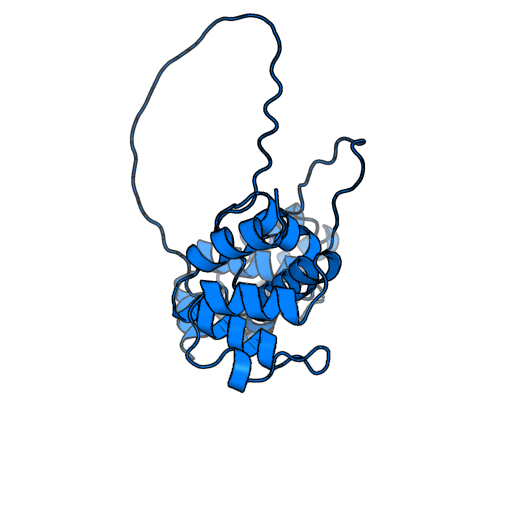2.216 -3.298 -17.949 1.00 91.19 184 SER A O 1
ATOM 1445 N N . TYR A 1 185 ? 20.829 -1.794 -18.862 1.00 93.62 185 TYR A N 1
ATOM 1446 C CA . TYR A 1 185 ? 20.011 -2.769 -19.580 1.00 93.62 185 TYR A CA 1
ATOM 1447 C C . TYR A 1 185 ? 20.859 -3.591 -20.554 1.00 93.62 185 TYR A C 1
ATOM 1449 O O . TYR A 1 185 ? 20.829 -4.817 -20.516 1.00 93.62 185 TYR A O 1
ATOM 1457 N N . SER A 1 186 ? 21.659 -2.918 -21.385 1.00 94.06 186 SER A N 1
ATOM 1458 C CA . SER A 1 186 ? 22.509 -3.585 -22.376 1.00 94.06 186 SER A CA 1
ATOM 1459 C C . SER A 1 186 ? 23.580 -4.446 -21.700 1.00 94.06 186 SER A C 1
ATOM 1461 O O . SER A 1 186 ? 23.845 -5.560 -22.143 1.00 94.06 186 SER A O 1
ATOM 1463 N N . GLU A 1 187 ? 24.156 -3.961 -20.597 1.00 93.25 187 GLU A N 1
ATOM 1464 C CA . GLU A 1 187 ? 25.156 -4.686 -19.811 1.00 93.25 187 GLU A CA 1
ATOM 1465 C C . GLU A 1 187 ? 24.591 -5.960 -19.171 1.00 93.25 187 GLU A C 1
ATOM 1467 O O . GLU A 1 187 ? 25.247 -7.002 -19.191 1.00 93.25 187 GLU A O 1
ATOM 1472 N N . ILE A 1 188 ? 23.380 -5.896 -18.607 1.00 93.25 188 ILE A N 1
ATOM 1473 C CA . ILE A 1 188 ? 22.727 -7.061 -18.005 1.00 93.25 188 ILE A CA 1
ATOM 1474 C C . ILE A 1 188 ? 22.263 -8.015 -19.108 1.00 93.25 188 ILE A C 1
ATOM 1476 O O . ILE A 1 188 ? 22.561 -9.200 -19.031 1.00 93.25 188 ILE A O 1
ATOM 1480 N N . LYS A 1 189 ? 21.622 -7.521 -20.174 1.00 92.44 189 LYS A N 1
ATOM 1481 C CA . LYS A 1 189 ? 21.126 -8.346 -21.289 1.00 92.44 189 LYS A CA 1
ATOM 1482 C C . LYS A 1 189 ? 22.237 -9.089 -22.035 1.00 92.44 189 LYS A C 1
ATOM 1484 O O . LYS A 1 189 ? 22.004 -10.182 -22.539 1.00 92.44 189 LYS A O 1
ATOM 1489 N N . ALA A 1 190 ? 23.447 -8.530 -22.075 1.00 93.94 190 ALA A N 1
ATOM 1490 C CA . ALA A 1 190 ? 24.619 -9.175 -22.664 1.00 93.94 190 ALA A CA 1
ATOM 1491 C C . ALA A 1 190 ? 25.148 -10.374 -21.851 1.00 93.94 190 ALA A C 1
ATOM 1493 O O . ALA A 1 190 ? 26.053 -11.073 -22.314 1.00 93.94 190 ALA A O 1
ATOM 1494 N N . LEU A 1 191 ? 24.632 -10.622 -20.640 1.00 93.25 191 LEU A N 1
ATOM 1495 C CA . LEU A 1 191 ? 25.048 -11.769 -19.842 1.00 93.25 191 LEU A CA 1
ATOM 1496 C C . LEU A 1 191 ? 24.531 -13.085 -20.449 1.00 93.25 191 LEU A C 1
ATOM 1498 O O . LEU A 1 191 ? 23.394 -13.154 -20.912 1.00 93.25 191 LEU A O 1
ATOM 1502 N N . PRO A 1 192 ? 25.349 -14.152 -20.416 1.00 86.94 192 PRO A N 1
ATOM 1503 C CA . PRO A 1 192 ? 25.080 -15.374 -21.172 1.00 86.94 192 PRO A CA 1
ATOM 1504 C C . PRO A 1 192 ? 24.014 -16.281 -20.550 1.00 86.94 192 PRO A C 1
ATOM 1506 O O . PRO A 1 192 ? 23.515 -17.167 -21.234 1.00 86.94 192 PRO A O 1
ATOM 1509 N N . THR A 1 193 ? 23.703 -16.116 -19.261 1.00 91.50 193 THR A N 1
ATOM 1510 C CA . THR A 1 193 ? 22.763 -16.980 -18.536 1.00 91.50 193 THR A CA 1
ATOM 1511 C C . THR A 1 193 ? 21.765 -16.153 -17.743 1.00 91.50 193 THR A C 1
ATOM 1513 O O . THR A 1 193 ? 22.114 -15.090 -17.219 1.00 91.50 193 THR A O 1
ATOM 1516 N N . ASP A 1 194 ? 20.551 -16.675 -17.610 1.00 90.56 194 ASP A N 1
ATOM 1517 C CA . ASP A 1 194 ? 19.458 -16.021 -16.890 1.00 90.56 194 ASP A CA 1
ATOM 1518 C C . ASP A 1 194 ? 19.809 -15.783 -15.417 1.00 90.56 194 ASP A C 1
ATOM 1520 O O . ASP A 1 194 ? 19.665 -14.662 -14.936 1.00 90.56 194 ASP A O 1
ATOM 1524 N N . ASP A 1 195 ? 20.440 -16.750 -14.745 1.00 91.81 195 ASP A N 1
ATOM 1525 C CA . ASP A 1 195 ? 20.946 -16.591 -13.377 1.00 91.81 195 ASP A CA 1
ATOM 1526 C C . ASP A 1 195 ? 21.915 -15.413 -13.242 1.00 91.81 195 ASP A C 1
ATOM 1528 O O . ASP A 1 195 ? 21.874 -14.668 -12.266 1.00 91.81 195 ASP A O 1
ATOM 1532 N N . ARG A 1 196 ? 22.811 -15.207 -14.218 1.00 92.00 196 ARG A N 1
ATOM 1533 C CA . ARG A 1 196 ? 23.763 -14.088 -14.165 1.00 92.00 196 ARG A CA 1
ATOM 1534 C C . ARG A 1 196 ? 23.040 -12.763 -14.349 1.00 92.00 196 ARG A C 1
ATOM 1536 O O . ARG A 1 196 ? 23.352 -11.810 -13.633 1.00 92.00 196 ARG A O 1
ATOM 1543 N N . LYS A 1 197 ? 22.080 -12.708 -15.278 1.00 93.19 197 LYS A N 1
ATOM 1544 C CA . LYS A 1 197 ? 21.221 -11.536 -15.488 1.00 93.19 197 LYS A CA 1
ATOM 1545 C C . LYS A 1 197 ? 20.469 -11.193 -14.201 1.00 93.19 197 LYS A C 1
ATOM 1547 O O . LYS A 1 197 ? 20.561 -10.067 -13.712 1.00 93.19 197 LYS A O 1
ATOM 1552 N N . MET A 1 198 ? 19.806 -12.184 -13.613 1.00 92.88 198 MET A N 1
ATOM 1553 C CA . MET A 1 198 ? 18.979 -12.036 -12.421 1.00 92.88 198 MET A CA 1
ATOM 1554 C C . MET A 1 198 ? 19.812 -11.728 -11.169 1.00 92.88 198 MET A C 1
ATOM 1556 O O . MET A 1 198 ? 19.457 -10.848 -10.388 1.00 92.88 198 MET A O 1
ATOM 1560 N N . SER A 1 199 ? 20.986 -12.350 -11.024 1.00 92.19 199 SER A N 1
ATOM 1561 C CA . SER A 1 199 ? 21.960 -12.041 -9.970 1.00 92.19 199 SER A CA 1
ATOM 1562 C C . SER A 1 199 ? 22.423 -10.594 -10.036 1.00 92.19 199 SER A C 1
ATOM 1564 O O . SER A 1 199 ? 22.371 -9.885 -9.030 1.00 92.19 199 SER A O 1
ATOM 1566 N N . LYS A 1 200 ? 22.808 -10.108 -11.221 1.00 91.19 200 LYS A N 1
ATOM 1567 C CA . LYS A 1 200 ? 23.248 -8.719 -11.380 1.00 91.19 200 LYS A CA 1
ATOM 1568 C C . LYS A 1 200 ? 22.115 -7.723 -11.130 1.00 91.19 200 LYS A C 1
ATOM 1570 O O . LYS A 1 200 ? 22.364 -6.648 -10.587 1.00 91.19 200 LYS A O 1
ATOM 1575 N N . LEU A 1 201 ? 20.882 -8.088 -11.473 1.00 91.31 201 LEU A N 1
ATOM 1576 C CA . LEU A 1 201 ? 19.703 -7.268 -11.222 1.00 91.31 201 LEU A CA 1
ATOM 1577 C C . LEU A 1 201 ? 19.365 -7.173 -9.721 1.00 91.31 201 LEU A C 1
ATOM 1579 O O . LEU A 1 201 ? 19.211 -6.066 -9.204 1.00 91.31 201 LEU A O 1
ATOM 1583 N N . LEU A 1 202 ? 19.300 -8.314 -9.023 1.00 89.00 202 LEU A N 1
ATOM 1584 C CA . LEU A 1 202 ? 18.908 -8.421 -7.608 1.00 89.00 202 LEU A CA 1
ATOM 1585 C C . LEU A 1 202 ? 20.002 -7.999 -6.624 1.00 89.00 202 LEU A C 1
ATOM 1587 O O . LEU A 1 202 ? 19.690 -7.463 -5.562 1.00 89.00 202 LEU A O 1
ATOM 1591 N N . MET A 1 203 ? 21.274 -8.243 -6.949 1.00 86.12 203 MET A N 1
ATOM 1592 C CA . MET A 1 203 ? 22.411 -7.810 -6.124 1.00 86.12 203 MET A CA 1
ATOM 1593 C C . MET A 1 203 ? 22.904 -6.403 -6.482 1.00 86.12 203 MET A C 1
ATOM 1595 O O . MET A 1 203 ? 23.685 -5.804 -5.741 1.00 86.12 203 MET A O 1
ATOM 1599 N N . GLY A 1 204 ? 22.465 -5.872 -7.623 1.00 84.69 204 GLY A N 1
ATOM 1600 C CA . GLY A 1 204 ? 22.782 -4.526 -8.075 1.00 84.69 204 GLY A CA 1
ATOM 1601 C C . GLY A 1 204 ? 21.963 -3.435 -7.372 1.00 84.69 204 GLY A C 1
ATOM 1602 O O . GLY A 1 204 ? 21.139 -3.695 -6.497 1.00 84.69 204 GLY A O 1
ATOM 1603 N N . PRO A 1 205 ? 22.160 -2.164 -7.756 1.00 84.44 205 PRO A N 1
ATOM 1604 C CA . PRO A 1 205 ? 21.412 -1.041 -7.193 1.00 84.44 205 PRO A CA 1
ATOM 1605 C C . PRO A 1 205 ? 19.970 -0.917 -7.722 1.00 84.44 205 PRO A C 1
ATOM 1607 O O . PRO A 1 205 ? 19.256 -0.014 -7.299 1.00 84.44 205 PRO A O 1
ATOM 1610 N N . TYR A 1 206 ? 19.545 -1.788 -8.642 1.00 85.88 206 TYR A N 1
ATOM 1611 C CA . TYR A 1 206 ? 18.312 -1.629 -9.421 1.00 85.88 206 TYR A CA 1
ATOM 1612 C C . TYR A 1 206 ? 17.039 -1.950 -8.626 1.00 85.88 206 TYR A C 1
ATOM 1614 O O . TYR A 1 206 ? 16.022 -1.278 -8.789 1.00 85.88 206 TYR A O 1
ATOM 1622 N N . LEU A 1 207 ? 17.099 -2.929 -7.719 1.00 84.56 207 LEU A N 1
ATOM 1623 C CA . LEU A 1 207 ? 15.976 -3.380 -6.883 1.00 84.56 207 LEU A CA 1
ATOM 1624 C C . LEU A 1 207 ? 16.123 -2.917 -5.423 1.00 84.56 207 LEU A C 1
ATOM 1626 O O . LEU A 1 207 ? 15.956 -3.691 -4.486 1.00 84.56 207 LEU A O 1
ATOM 1630 N N . LYS A 1 208 ? 16.511 -1.648 -5.230 1.00 79.56 208 LYS A N 1
ATOM 1631 C CA . LYS A 1 208 ? 16.658 -1.022 -3.900 1.00 79.56 208 LYS A CA 1
ATOM 1632 C C . LYS A 1 208 ? 15.497 -0.110 -3.516 1.00 79.56 208 LYS A C 1
ATOM 1634 O O . LYS A 1 208 ? 15.310 0.160 -2.333 1.00 79.56 208 LYS A O 1
ATOM 1639 N N . THR A 1 209 ? 14.757 0.416 -4.490 1.00 81.75 209 THR A N 1
ATOM 1640 C CA . THR A 1 209 ? 13.638 1.321 -4.218 1.00 81.75 209 THR A CA 1
ATOM 1641 C C . THR A 1 209 ? 12.354 0.523 -4.077 1.00 81.75 209 THR A C 1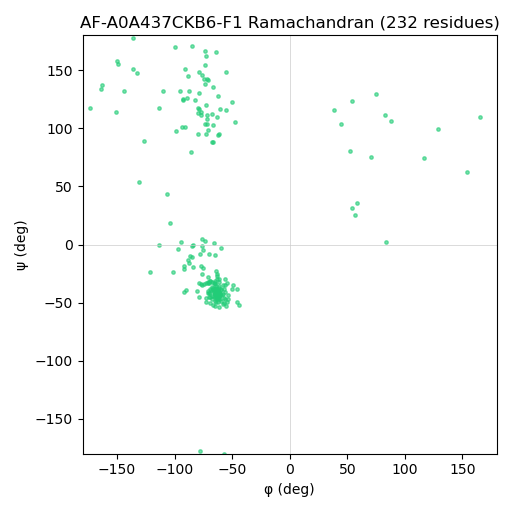
ATOM 1643 O O . THR A 1 209 ? 12.183 -0.527 -4.694 1.00 81.75 209 THR A O 1
ATOM 1646 N N . LYS A 1 210 ? 11.418 1.040 -3.278 1.00 79.56 210 LYS A N 1
ATOM 1647 C CA . LYS A 1 210 ? 10.103 0.415 -3.107 1.00 79.56 210 LYS A CA 1
ATOM 1648 C C . LYS A 1 210 ? 9.417 0.185 -4.459 1.00 79.56 210 LYS A C 1
ATOM 1650 O O . LYS A 1 210 ? 9.012 -0.930 -4.753 1.00 79.56 210 LYS A O 1
ATOM 1655 N N . THR A 1 211 ? 9.425 1.201 -5.321 1.00 84.94 211 THR A N 1
ATOM 1656 C CA . THR A 1 211 ? 8.829 1.144 -6.660 1.00 84.94 211 THR A CA 1
ATOM 1657 C C . THR A 1 211 ? 9.415 0.037 -7.537 1.00 84.94 211 THR A C 1
ATOM 1659 O O . THR A 1 211 ? 8.664 -0.649 -8.226 1.00 84.94 211 THR A O 1
ATOM 1662 N N . SER A 1 212 ? 10.739 -0.163 -7.539 1.00 85.25 212 SER A N 1
ATOM 1663 C CA . SER A 1 212 ? 11.341 -1.201 -8.381 1.00 85.25 212 SER A CA 1
ATOM 1664 C C . SER A 1 212 ? 11.098 -2.608 -7.840 1.00 85.25 212 SER A C 1
ATOM 1666 O O . SER A 1 212 ? 10.865 -3.524 -8.628 1.00 85.25 212 SER A O 1
ATOM 1668 N N . CYS A 1 213 ? 11.054 -2.767 -6.516 1.00 87.75 213 CYS A N 1
ATOM 1669 C CA . CYS A 1 213 ? 10.647 -4.015 -5.877 1.00 87.75 213 CYS A CA 1
ATOM 1670 C C . CYS A 1 213 ? 9.170 -4.348 -6.124 1.00 87.75 213 CYS A C 1
ATOM 1672 O O . CYS A 1 213 ? 8.860 -5.507 -6.378 1.00 87.75 213 CYS A O 1
ATOM 1674 N N . ASP A 1 214 ? 8.275 -3.356 -6.101 1.00 87.75 214 ASP A N 1
ATOM 1675 C CA . ASP A 1 214 ? 6.847 -3.552 -6.385 1.00 87.75 214 ASP A CA 1
ATOM 1676 C C . ASP A 1 214 ? 6.634 -4.022 -7.833 1.00 87.75 214 ASP A C 1
ATOM 1678 O O . ASP A 1 214 ? 5.964 -5.023 -8.069 1.00 87.75 214 ASP A O 1
ATOM 1682 N N . ILE A 1 215 ? 7.289 -3.378 -8.807 1.00 88.94 215 ILE A N 1
ATOM 1683 C CA . ILE A 1 215 ? 7.216 -3.783 -10.224 1.00 88.94 215 ILE A CA 1
ATOM 1684 C C . ILE A 1 215 ? 7.754 -5.201 -10.431 1.00 88.94 215 ILE A C 1
ATOM 1686 O O . ILE A 1 215 ? 7.178 -5.984 -11.187 1.00 88.94 215 ILE A O 1
ATOM 1690 N N . PHE A 1 216 ? 8.863 -5.534 -9.772 1.00 89.56 216 PHE A N 1
ATOM 1691 C CA . PHE A 1 216 ? 9.432 -6.874 -9.820 1.00 89.56 216 PHE A CA 1
ATOM 1692 C C . PHE A 1 216 ? 8.467 -7.912 -9.233 1.00 89.56 216 PHE A C 1
ATOM 1694 O O . PHE A 1 216 ? 8.237 -8.956 -9.838 1.00 89.56 216 PHE A O 1
ATOM 1701 N N . TYR A 1 217 ? 7.858 -7.610 -8.088 1.00 88.38 217 TYR A N 1
ATOM 1702 C CA . TYR A 1 217 ? 6.900 -8.493 -7.436 1.00 88.38 217 TYR A CA 1
ATOM 1703 C C . TYR A 1 217 ? 5.633 -8.697 -8.281 1.00 88.38 217 TYR A C 1
ATOM 1705 O O . TYR A 1 217 ? 5.197 -9.830 -8.483 1.00 88.38 217 TYR A O 1
ATOM 1713 N N . ASP A 1 218 ? 5.100 -7.631 -8.879 1.00 88.69 218 ASP A N 1
ATOM 1714 C CA . ASP A 1 218 ? 3.981 -7.710 -9.822 1.00 88.69 218 ASP A CA 1
ATOM 1715 C C . ASP A 1 218 ? 4.322 -8.540 -11.065 1.00 88.69 218 ASP A C 1
ATOM 1717 O O . ASP A 1 218 ? 3.477 -9.279 -11.578 1.00 88.69 218 ASP A O 1
ATOM 1721 N N . PHE A 1 219 ? 5.558 -8.435 -11.564 1.00 89.44 219 PHE A N 1
ATOM 1722 C CA . PHE A 1 219 ? 6.037 -9.263 -12.668 1.00 89.44 219 PHE A CA 1
ATOM 1723 C C . PHE A 1 219 ? 6.056 -10.744 -12.282 1.00 89.44 219 PHE A C 1
ATOM 1725 O O . PHE A 1 219 ? 5.538 -11.574 -13.032 1.00 89.44 219 PHE A O 1
ATOM 1732 N N . LEU A 1 220 ? 6.580 -11.071 -11.096 1.00 88.81 220 LEU A N 1
ATOM 1733 C CA . LEU A 1 220 ? 6.591 -12.442 -10.588 1.00 88.81 220 LEU A CA 1
ATOM 1734 C C . LEU A 1 220 ? 5.181 -13.001 -10.439 1.00 88.81 220 LEU A C 1
ATOM 1736 O O . LEU A 1 220 ? 4.929 -14.114 -10.875 1.00 88.81 220 LEU A O 1
ATOM 1740 N N . LYS A 1 221 ? 4.235 -12.228 -9.907 1.00 85.62 221 LYS A N 1
ATOM 1741 C CA . LYS A 1 221 ? 2.839 -12.669 -9.787 1.00 85.62 221 LYS A CA 1
ATOM 1742 C C . LYS A 1 221 ? 2.185 -12.973 -11.130 1.00 85.62 221 LYS A C 1
ATOM 1744 O O . LYS A 1 221 ? 1.360 -13.876 -11.222 1.00 85.62 221 LYS A O 1
ATOM 1749 N N . LYS A 1 222 ? 2.531 -12.213 -12.169 1.00 86.31 222 LYS A N 1
ATOM 1750 C CA . LYS A 1 222 ? 1.950 -12.378 -13.507 1.00 86.31 222 LYS A CA 1
ATOM 1751 C C . LYS A 1 222 ? 2.562 -13.546 -14.269 1.00 86.31 222 LYS A C 1
ATOM 1753 O O . LYS A 1 222 ? 1.824 -14.295 -14.897 1.00 86.31 222 LYS A O 1
ATOM 1758 N N . GLN A 1 223 ? 3.887 -13.669 -14.240 1.00 85.62 223 GLN A N 1
ATOM 1759 C CA . GLN A 1 223 ? 4.611 -14.665 -15.035 1.00 85.62 223 GLN A CA 1
ATOM 1760 C C . GLN A 1 223 ? 4.833 -15.971 -14.271 1.00 85.62 223 GLN A C 1
ATOM 1762 O O . GLN A 1 223 ? 4.645 -17.050 -14.824 1.00 85.62 223 GLN A O 1
ATOM 1767 N N . HIS A 1 224 ? 5.174 -15.871 -12.986 1.00 84.25 224 HIS A N 1
ATOM 1768 C CA . HIS A 1 224 ? 5.602 -16.984 -12.134 1.00 84.25 224 HIS A CA 1
ATOM 1769 C C . HIS A 1 224 ? 4.841 -17.015 -10.794 1.00 84.25 224 HIS A C 1
ATOM 1771 O O . HIS A 1 224 ? 5.473 -17.046 -9.734 1.00 84.25 224 HIS A O 1
ATOM 1777 N N . PRO A 1 225 ? 3.490 -17.021 -10.787 1.00 84.62 225 PRO A N 1
ATOM 1778 C CA . PRO A 1 225 ? 2.713 -16.994 -9.544 1.00 84.62 225 PRO A CA 1
ATOM 1779 C C . PRO A 1 225 ? 3.050 -18.165 -8.613 1.00 84.62 225 PRO A C 1
ATOM 1781 O O . PRO A 1 225 ? 3.093 -17.990 -7.399 1.00 84.62 225 PRO A O 1
ATOM 1784 N N . TYR A 1 226 ? 3.356 -19.341 -9.173 1.00 84.94 226 TYR A N 1
ATOM 1785 C CA . TYR A 1 226 ? 3.763 -20.523 -8.408 1.00 84.94 226 TYR A CA 1
ATOM 1786 C C . TYR A 1 226 ? 5.032 -20.287 -7.581 1.00 84.94 226 TYR A C 1
ATOM 1788 O O . TYR A 1 226 ? 5.098 -20.737 -6.442 1.00 84.94 226 TYR A O 1
ATOM 1796 N N . LEU A 1 227 ? 6.004 -19.542 -8.120 1.00 86.06 227 LEU A N 1
ATOM 1797 C CA . LEU A 1 227 ? 7.244 -19.217 -7.415 1.00 86.06 227 LEU A CA 1
ATOM 1798 C C . LEU A 1 227 ? 6.978 -18.301 -6.215 1.00 86.06 227 LEU A C 1
ATOM 1800 O O . LEU A 1 227 ? 7.579 -18.468 -5.162 1.00 86.06 227 LEU A O 1
ATOM 1804 N N . VAL A 1 228 ? 6.058 -17.342 -6.356 1.00 85.12 228 VAL A N 1
ATOM 1805 C CA . VAL A 1 228 ? 5.676 -16.449 -5.250 1.00 85.12 228 VAL A CA 1
ATOM 1806 C C . VAL A 1 228 ? 4.995 -17.236 -4.131 1.00 85.12 228 VAL A C 1
ATOM 1808 O O . VAL A 1 228 ? 5.331 -17.044 -2.967 1.00 85.12 228 VAL A O 1
ATOM 1811 N N . VAL A 1 229 ? 4.077 -18.146 -4.472 1.00 84.69 229 VAL A N 1
ATOM 1812 C CA . VAL A 1 229 ? 3.383 -18.993 -3.488 1.00 84.69 229 VAL A CA 1
ATOM 1813 C C . VAL A 1 229 ? 4.361 -19.893 -2.732 1.00 84.69 229 VAL A C 1
ATOM 1815 O O . VAL A 1 229 ? 4.292 -19.947 -1.507 1.00 84.69 229 VAL A O 1
ATOM 1818 N N . ASP A 1 230 ? 5.279 -20.553 -3.442 1.00 84.31 230 ASP A N 1
ATOM 1819 C CA . ASP A 1 230 ? 6.278 -21.456 -2.855 1.00 84.31 230 ASP A CA 1
ATOM 1820 C C . ASP A 1 230 ? 7.207 -20.723 -1.872 1.00 84.31 230 ASP A C 1
ATOM 1822 O O . ASP A 1 230 ? 7.428 -21.175 -0.750 1.00 84.31 230 ASP A O 1
ATOM 1826 N N . LEU A 1 231 ? 7.668 -19.523 -2.241 1.00 84.25 231 LEU A N 1
ATOM 1827 C CA . LEU A 1 231 ? 8.547 -18.719 -1.390 1.00 84.25 231 LEU A CA 1
ATOM 1828 C C . LEU A 1 231 ? 7.836 -18.145 -0.159 1.00 84.25 231 LEU A C 1
ATOM 1830 O O . LEU A 1 231 ? 8.461 -18.025 0.886 1.00 84.25 231 LEU A O 1
ATOM 1834 N N . LEU A 1 232 ? 6.546 -17.813 -0.250 1.00 77.38 232 LEU A N 1
ATOM 1835 C CA . LEU A 1 232 ? 5.764 -17.294 0.882 1.00 77.38 232 LEU A CA 1
ATOM 1836 C C . LEU A 1 232 ? 5.375 -18.367 1.906 1.00 77.38 232 LEU A C 1
ATOM 1838 O O . LEU A 1 232 ? 5.035 -18.040 3.043 1.00 77.38 232 LEU A O 1
ATOM 1842 N N . GLN A 1 233 ? 5.388 -19.638 1.510 1.00 68.62 233 GLN A N 1
ATOM 1843 C CA . GLN A 1 233 ? 5.048 -20.760 2.384 1.00 68.62 233 GLN A CA 1
ATOM 1844 C C . GLN A 1 233 ? 6.237 -21.249 3.234 1.00 68.62 233 GLN A C 1
ATOM 1846 O O . GLN A 1 233 ? 6.051 -22.161 4.042 1.00 68.62 233 GLN A O 1
ATOM 1851 N N . ASN A 1 234 ? 7.425 -20.642 3.089 1.00 52.56 234 ASN A N 1
ATOM 1852 C CA . ASN A 1 234 ? 8.694 -21.129 3.644 1.00 52.56 234 ASN A CA 1
ATOM 1853 C C . ASN A 1 234 ? 9.533 -20.036 4.333 1.00 52.56 234 ASN A C 1
ATOM 1855 O O . ASN A 1 234 ? 10.264 -20.385 5.285 1.00 52.56 234 ASN A O 1
#

Secondary structure (DSSP, 8-state):
--HHHHHHHHHTTS-HHHHHHHHHHHHS-STTPPPHHHHTT--HHHHHHHHHHHS-HHHHHHHHHHHHHHTT-S-------S---S--------HHHHHHHHHHTT--TT--------------------------------TTTTS-HHHHHHHTHHHHHHH----HHHHHHHHHTTSS-HHHHHHHHTSSSHHHHHHHHHHSSTT-SHHHHHHHHHHHHHH-HHHHHHHHT-

Sequence (234 aa):
MDEETALKKFLQKLSDDQFESFINKLLDREDPGVSEEQVKGRGRLEVVEVMVNVFSEEKLLNVAAEALHEARLVKYTVELAEGAVPGVNAEPDDPVDRIKSIIRFGLSPDSNPTFVVNTDSGGSSPEEKPTSSVNPECRHLDPWSNEHSSAFVEKYRMNLIHNVPDPDPLLDLLLHKKILSQSSYSEIKALPTDDRKMSKLLMGPYLKTKTSCDIFYDFLKKQHPYLVVDLLQN